Protein AF-A0A933Z9A2-F1 (afdb_monomer_lite)

Structure (mmCIF, N/CA/C/O backbone):
data_AF-A0A933Z9A2-F1
#
_entry.id   AF-A0A933Z9A2-F1
#
loop_
_atom_site.group_PDB
_atom_site.id
_atom_site.type_symbol
_atom_site.label_atom_id
_atom_site.label_alt_id
_atom_site.label_comp_id
_atom_site.label_asym_id
_atom_site.label_entity_id
_atom_site.label_seq_id
_atom_site.pdbx_PDB_ins_code
_atom_site.Cartn_x
_atom_site.Cartn_y
_atom_site.Cartn_z
_atom_site.occupancy
_atom_site.B_iso_or_equiv
_atom_site.auth_seq_id
_atom_site.auth_comp_id
_atom_site.auth_asym_id
_atom_site.auth_atom_id
_atom_site.pdbx_PDB_model_num
ATOM 1 N N . MET A 1 1 ? 21.914 2.875 -44.584 1.00 38.94 1 MET A N 1
ATOM 2 C CA . MET A 1 1 ? 21.590 3.751 -45.728 1.00 38.94 1 MET A CA 1
ATOM 3 C C . MET A 1 1 ? 20.076 3.929 -45.744 1.00 38.94 1 MET A C 1
ATOM 5 O O . MET A 1 1 ? 19.417 2.900 -45.718 1.00 38.94 1 MET A O 1
ATOM 9 N N . CYS A 1 2 ? 19.614 5.195 -45.739 1.00 46.00 2 CYS A N 1
ATOM 10 C CA . CYS A 1 2 ? 18.252 5.720 -46.020 1.00 46.00 2 CYS A CA 1
ATOM 11 C C . CYS A 1 2 ? 17.123 5.338 -45.032 1.00 46.00 2 CYS A C 1
ATOM 13 O O . CYS A 1 2 ? 16.958 4.162 -44.743 1.00 46.00 2 CYS A O 1
ATOM 15 N N . ASP A 1 3 ? 16.286 6.208 -44.446 1.00 43.69 3 ASP A N 1
ATOM 16 C CA . ASP A 1 3 ? 16.018 7.671 -44.445 1.00 43.69 3 ASP A CA 1
ATOM 17 C C . ASP A 1 3 ? 15.336 7.982 -43.077 1.00 43.69 3 ASP A C 1
ATOM 19 O O . ASP A 1 3 ? 14.706 7.093 -42.511 1.00 43.69 3 ASP A O 1
ATOM 23 N N . ALA A 1 4 ? 15.518 9.081 -42.330 1.00 46.25 4 ALA A N 1
ATOM 24 C CA . ALA A 1 4 ? 15.433 10.533 -42.555 1.00 46.25 4 ALA A CA 1
ATOM 25 C C . ALA A 1 4 ? 13.996 11.119 -42.646 1.00 46.25 4 ALA A C 1
ATOM 27 O O . ALA A 1 4 ? 13.245 10.806 -43.557 1.00 46.25 4 ALA A O 1
ATOM 28 N N . LEU A 1 5 ? 13.725 12.077 -41.735 1.00 52.19 5 LEU A N 1
ATOM 29 C CA . LEU A 1 5 ? 12.735 13.182 -41.778 1.00 52.19 5 LEU A CA 1
ATOM 30 C C . LEU A 1 5 ? 11.266 12.848 -41.422 1.00 52.19 5 LEU A C 1
ATOM 32 O O . LEU A 1 5 ? 10.569 12.131 -42.118 1.00 52.19 5 LEU A O 1
ATOM 36 N N . ALA A 1 6 ? 10.788 13.254 -40.238 1.00 47.91 6 ALA A N 1
ATOM 37 C CA . ALA A 1 6 ? 10.271 14.590 -39.885 1.00 47.91 6 ALA A CA 1
ATOM 38 C C . ALA A 1 6 ? 8.811 14.802 -40.308 1.00 47.91 6 ALA A C 1
ATOM 40 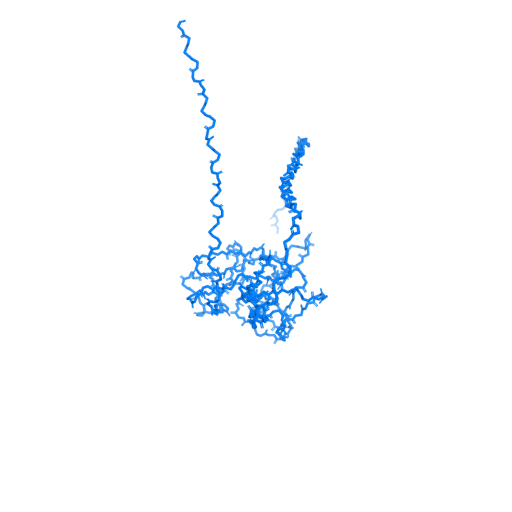O O . ALA A 1 6 ? 8.538 14.792 -41.491 1.00 47.91 6 ALA A O 1
ATOM 41 N N . VAL A 1 7 ? 7.917 15.112 -39.356 1.00 56.38 7 VAL A N 1
ATOM 42 C CA . VAL A 1 7 ? 6.996 16.266 -39.422 1.00 56.38 7 VAL A CA 1
ATOM 43 C C . VAL A 1 7 ? 6.464 16.560 -38.012 1.00 56.38 7 VAL A C 1
ATOM 45 O O . VAL A 1 7 ? 5.718 15.796 -37.407 1.00 56.38 7 VAL A O 1
ATOM 48 N N . ARG A 1 8 ? 6.865 17.733 -37.518 1.00 49.72 8 ARG A N 1
ATOM 49 C CA . ARG A 1 8 ? 6.233 18.510 -36.447 1.00 49.72 8 ARG A CA 1
ATOM 50 C C . ARG A 1 8 ? 4.786 18.838 -36.820 1.00 49.72 8 ARG A C 1
ATOM 52 O O . ARG A 1 8 ? 4.594 19.431 -37.877 1.00 49.72 8 ARG A O 1
ATOM 59 N N . LYS A 1 9 ? 3.824 18.670 -35.907 1.00 52.78 9 LYS A N 1
ATOM 60 C CA . LYS A 1 9 ? 2.709 19.627 -35.787 1.00 52.78 9 LYS A CA 1
ATOM 61 C C . LYS A 1 9 ? 2.341 19.874 -34.326 1.00 52.78 9 LYS A C 1
ATOM 63 O O . LYS A 1 9 ? 1.802 19.018 -33.637 1.00 52.78 9 LYS A O 1
ATOM 68 N N . LEU A 1 10 ? 2.677 21.091 -33.905 1.00 49.28 10 LEU A N 1
ATOM 69 C CA . LEU A 1 10 ? 2.085 21.829 -32.800 1.00 49.28 10 LEU A CA 1
ATOM 70 C C . LEU A 1 10 ? 0.566 21.894 -32.980 1.00 49.28 10 LEU A C 1
ATOM 72 O O . LEU A 1 10 ? 0.10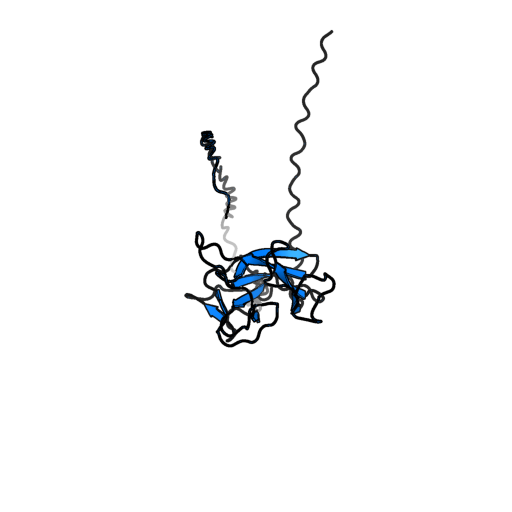5 22.326 -34.035 1.00 49.28 10 LEU A O 1
ATOM 76 N N . ILE A 1 11 ? -0.191 21.555 -31.940 1.00 59.50 11 ILE A N 1
ATOM 77 C CA . ILE A 1 11 ? -1.541 22.085 -31.749 1.00 59.50 11 ILE A CA 1
ATOM 78 C C . ILE A 1 11 ? -1.601 22.617 -30.320 1.00 59.50 11 ILE A C 1
ATOM 80 O O . ILE A 1 11 ? -1.662 21.866 -29.352 1.00 59.50 11 ILE A O 1
ATOM 84 N N . ALA A 1 12 ? -1.515 23.941 -30.222 1.00 51.50 12 ALA A N 1
ATOM 85 C CA . ALA A 1 12 ? -1.902 24.706 -29.054 1.00 51.50 12 ALA A CA 1
ATOM 86 C C . ALA A 1 12 ? -3.422 24.893 -29.101 1.00 51.50 12 ALA A C 1
ATOM 88 O O . ALA A 1 12 ? -3.932 25.418 -30.088 1.00 51.50 12 ALA A O 1
ATOM 89 N N . ILE A 1 13 ? -4.131 24.501 -28.043 1.00 57.34 13 ILE A N 1
ATOM 90 C CA . ILE A 1 13 ? -5.477 25.007 -27.762 1.00 57.34 13 ILE A CA 1
ATOM 91 C C . ILE A 1 13 ? -5.522 25.384 -26.286 1.00 57.34 13 ILE A C 1
ATOM 93 O O . ILE A 1 13 ? -5.451 24.540 -25.396 1.00 57.34 13 ILE A O 1
ATOM 97 N N . ALA A 1 14 ? -5.597 26.692 -26.069 1.00 52.69 14 ALA A N 1
ATOM 98 C CA . ALA A 1 14 ? -5.972 27.314 -24.818 1.00 52.69 14 ALA A CA 1
ATOM 99 C C . ALA A 1 14 ? -7.487 27.178 -24.620 1.00 52.69 14 ALA A C 1
ATOM 101 O O . ALA A 1 14 ? -8.252 27.437 -25.548 1.00 52.69 14 ALA A O 1
ATOM 102 N N . ALA A 1 15 ? -7.920 26.856 -23.404 1.00 54.44 15 ALA A N 1
ATOM 103 C CA . ALA A 1 15 ? -9.266 27.173 -22.949 1.00 54.44 15 ALA A CA 1
ATOM 104 C C . ALA A 1 15 ? -9.230 27.473 -21.448 1.00 54.44 15 ALA A C 1
ATOM 106 O O . ALA A 1 15 ? -9.023 26.590 -20.618 1.00 54.44 15 ALA A O 1
ATOM 107 N N . LEU A 1 16 ? -9.400 28.760 -21.138 1.00 52.25 16 LEU A N 1
ATOM 108 C CA . LEU A 1 16 ? -9.807 29.255 -19.832 1.00 52.25 16 LEU A CA 1
ATOM 109 C C . LEU A 1 16 ? -11.129 28.584 -19.432 1.00 52.25 16 LEU A C 1
ATOM 111 O O . LEU A 1 16 ? -12.088 28.625 -20.200 1.00 52.25 16 LEU A O 1
ATOM 115 N N . ALA A 1 17 ? -11.214 28.073 -18.206 1.00 56.41 17 ALA A N 1
ATOM 116 C CA . ALA A 1 17 ? -12.491 27.838 -17.544 1.00 56.41 17 ALA A CA 1
ATOM 117 C C . ALA A 1 17 ? -12.430 28.414 -16.129 1.00 56.41 17 ALA A C 1
ATOM 119 O O . ALA A 1 17 ? -11.491 28.176 -15.370 1.00 56.41 17 ALA A O 1
ATOM 120 N N . ALA A 1 18 ? -13.414 29.263 -15.863 1.00 54.75 18 ALA A N 1
ATOM 121 C CA . ALA A 1 18 ? -13.496 30.189 -14.757 1.00 54.75 18 ALA A CA 1
ATOM 122 C C . ALA A 1 18 ? -13.773 29.518 -13.404 1.00 54.75 18 ALA A C 1
ATOM 124 O O . ALA A 1 18 ? -14.387 28.458 -13.303 1.00 54.75 18 ALA A O 1
ATOM 125 N N . LEU A 1 19 ? -13.330 30.229 -12.369 1.00 51.78 19 LEU A N 1
ATOM 126 C CA . LEU A 1 19 ? -13.612 30.044 -10.952 1.00 51.78 19 LEU A CA 1
ATOM 127 C C . LEU A 1 19 ? -15.120 30.000 -10.661 1.00 51.78 19 LEU A C 1
ATOM 129 O O . LEU A 1 19 ? -15.824 30.970 -10.930 1.00 51.78 19 LEU A O 1
ATOM 133 N N . VAL A 1 20 ? -15.582 28.938 -9.997 1.00 64.44 20 VAL A N 1
ATOM 134 C CA . VAL A 1 20 ? -16.819 28.956 -9.202 1.00 64.44 20 VAL A CA 1
ATOM 135 C C . VAL A 1 20 ? -16.537 28.239 -7.882 1.00 64.44 20 VAL A C 1
ATOM 137 O O . VAL A 1 20 ? -16.405 27.019 -7.836 1.00 64.44 20 VAL A O 1
ATOM 140 N N . THR A 1 21 ? -16.392 29.006 -6.803 1.00 66.38 21 THR A N 1
ATOM 141 C CA . THR A 1 21 ? -16.267 28.493 -5.431 1.00 66.38 21 THR A CA 1
ATOM 142 C C . THR A 1 21 ? -17.654 28.342 -4.804 1.00 66.38 21 THR A C 1
ATOM 144 O O . THR A 1 21 ? -18.336 29.358 -4.641 1.00 66.38 21 THR A O 1
ATOM 147 N N . PRO A 1 22 ? -18.091 27.140 -4.390 1.00 60.94 22 PRO A N 1
ATOM 148 C CA . PRO A 1 22 ? -19.253 27.014 -3.523 1.00 60.94 22 PRO A CA 1
ATOM 149 C C . PRO A 1 22 ? -18.876 27.388 -2.081 1.00 60.94 22 PRO A C 1
ATOM 151 O O . PRO A 1 22 ? -17.980 26.805 -1.475 1.00 60.94 22 PRO A O 1
ATOM 154 N N . ALA A 1 23 ? -19.571 28.387 -1.538 1.00 59.62 23 ALA A N 1
ATOM 155 C CA . ALA A 1 23 ? -19.498 28.776 -0.137 1.00 59.62 23 ALA A CA 1
ATOM 156 C C . ALA A 1 23 ? -20.234 27.743 0.734 1.00 59.62 23 ALA A C 1
ATOM 158 O O . ALA A 1 23 ? -21.444 27.556 0.597 1.00 59.62 23 ALA A O 1
ATOM 159 N N . CYS A 1 24 ? -19.522 27.090 1.653 1.00 67.31 24 CYS A N 1
ATOM 160 C CA . CYS A 1 24 ? -20.140 26.231 2.659 1.00 67.31 24 CYS A CA 1
ATOM 161 C C . CYS A 1 24 ? -20.905 27.087 3.682 1.00 67.31 24 CYS A C 1
ATOM 163 O O . CYS A 1 24 ? -20.305 27.783 4.500 1.00 67.31 24 CYS A O 1
ATOM 165 N N . LYS A 1 25 ? -22.241 27.014 3.655 1.00 54.12 25 LYS A N 1
ATOM 166 C CA . LYS A 1 25 ? -23.106 27.438 4.764 1.00 54.12 25 LYS A CA 1
ATOM 167 C C . LYS A 1 25 ? -22.978 26.413 5.895 1.00 54.12 25 LYS A C 1
ATOM 169 O O . LYS A 1 25 ? -23.499 25.310 5.779 1.00 54.12 25 LYS A O 1
ATOM 174 N N . ALA A 1 26 ? -22.308 26.774 6.986 1.00 55.31 26 ALA A N 1
ATOM 175 C CA . ALA A 1 26 ? -22.351 26.016 8.233 1.00 55.31 26 ALA A CA 1
ATOM 176 C C . ALA A 1 26 ? -23.529 26.521 9.083 1.00 55.31 26 ALA A C 1
ATOM 178 O O . ALA A 1 26 ? -23.475 27.613 9.643 1.00 55.31 26 ALA A O 1
ATOM 179 N N . SER A 1 27 ? -24.616 25.750 9.155 1.00 62.31 27 SER A N 1
ATOM 180 C CA . SER A 1 27 ? -25.710 25.983 10.102 1.00 62.31 27 SER A CA 1
ATOM 181 C C . SER A 1 27 ? -25.433 25.202 11.386 1.00 62.31 27 SER A C 1
ATOM 183 O O . SER A 1 27 ? -25.538 23.977 11.408 1.00 62.31 27 SER A O 1
ATOM 185 N N . VAL A 1 28 ? -25.072 25.906 12.454 1.00 55.97 28 VAL A N 1
ATOM 186 C CA . VAL A 1 28 ? -24.960 25.350 13.807 1.00 55.97 28 VAL A CA 1
ATOM 187 C C . VAL A 1 28 ? -26.346 25.295 14.443 1.00 55.97 28 VAL A C 1
ATOM 189 O O . VAL A 1 28 ? -26.963 26.325 14.698 1.00 55.97 28 VAL A O 1
ATOM 192 N N . ASN A 1 29 ? -26.837 24.083 14.697 1.00 48.78 29 ASN A N 1
ATOM 193 C CA . ASN A 1 29 ? -28.034 23.851 15.496 1.00 48.78 29 ASN A CA 1
ATOM 194 C C . ASN A 1 29 ? -27.599 23.674 16.959 1.00 48.78 29 ASN A C 1
ATOM 196 O O . ASN A 1 29 ? -27.261 22.574 17.393 1.00 48.78 29 ASN A O 1
ATOM 200 N N . VAL A 1 30 ? -27.510 24.785 17.694 1.00 46.41 30 VAL A N 1
ATOM 201 C CA . VAL A 1 30 ? -27.210 24.789 19.132 1.00 46.41 30 VAL A CA 1
ATOM 202 C C . VAL A 1 30 ? -28.524 24.606 19.880 1.00 46.41 30 VAL A C 1
ATOM 204 O O . VAL A 1 30 ? -29.270 25.559 20.086 1.00 46.41 30 VAL A O 1
ATOM 207 N N . ASN A 1 31 ? -28.820 23.375 20.290 1.00 51.75 31 ASN A N 1
ATOM 208 C CA . ASN A 1 31 ? -29.928 23.107 21.199 1.00 51.75 31 ASN A CA 1
ATOM 209 C C . ASN A 1 31 ? -29.416 23.191 22.643 1.00 51.75 31 ASN A C 1
ATOM 211 O O . ASN A 1 31 ? -29.040 22.190 23.252 1.00 51.75 31 ASN A O 1
ATOM 215 N N . ALA A 1 32 ? -29.345 24.413 23.170 1.00 51.59 32 ALA A N 1
ATOM 216 C CA . ALA A 1 32 ? -29.085 24.662 24.580 1.00 51.59 32 ALA A CA 1
ATOM 217 C C . ALA A 1 32 ? -30.376 24.421 25.374 1.00 51.59 32 ALA A C 1
ATOM 219 O O . ALA A 1 32 ? -31.212 25.312 25.514 1.00 51.59 32 ALA A O 1
ATOM 220 N N . LYS A 1 33 ? -30.543 23.213 25.919 1.00 56.75 33 LYS A N 1
ATOM 221 C CA . LYS A 1 33 ? -31.469 23.008 27.036 1.00 56.75 33 LYS A CA 1
ATOM 222 C C . LYS A 1 33 ? -30.758 23.385 28.331 1.00 56.75 33 LYS A C 1
ATOM 224 O O . LYS A 1 33 ? -30.143 22.546 28.977 1.00 56.75 33 LYS A O 1
ATOM 229 N N . ALA A 1 34 ? -30.864 24.661 28.694 1.00 57.94 34 ALA A N 1
ATOM 230 C CA . ALA A 1 34 ? -30.726 25.088 30.077 1.00 57.94 34 ALA A CA 1
ATOM 231 C C . ALA A 1 34 ? -31.894 24.476 30.859 1.00 57.94 34 ALA A C 1
ATOM 233 O O . ALA A 1 34 ? -33.057 24.777 30.575 1.00 57.94 34 ALA A O 1
ATOM 234 N N . LYS A 1 35 ? -31.593 23.576 31.797 1.00 48.75 35 LYS A N 1
ATOM 235 C CA . LYS A 1 35 ? -32.567 23.142 32.792 1.00 48.75 35 LYS A CA 1
ATOM 236 C C . LYS A 1 35 ? -32.220 23.821 34.108 1.00 48.75 35 LYS A C 1
ATOM 238 O O . LYS A 1 35 ? -31.083 23.781 34.559 1.00 48.75 35 LYS A O 1
ATOM 243 N N . VAL A 1 36 ? -33.238 24.510 34.595 1.00 61.59 36 VAL A N 1
ATOM 244 C CA . VAL A 1 36 ? -33.331 25.321 35.799 1.00 61.59 36 VAL A CA 1
ATOM 245 C C . VAL A 1 36 ? -33.123 24.446 37.034 1.00 61.59 36 VAL A C 1
ATOM 247 O O . VAL A 1 36 ? -33.698 23.361 37.117 1.00 61.59 36 VAL A O 1
ATOM 250 N N . ASP A 1 37 ? -32.295 24.943 37.952 1.00 51.78 37 ASP A N 1
ATOM 251 C CA . ASP A 1 37 ? -32.172 24.485 39.335 1.00 51.78 37 ASP A CA 1
ATOM 252 C C . ASP A 1 37 ? -33.473 24.776 40.097 1.00 51.78 37 ASP A C 1
ATOM 254 O O . ASP A 1 37 ? -33.907 25.928 40.168 1.00 51.78 37 ASP A O 1
ATOM 258 N N . GLU A 1 38 ? -34.060 23.747 40.706 1.00 58.56 38 GLU A N 1
ATOM 259 C CA . GLU A 1 38 ? -34.958 23.894 41.853 1.00 58.56 38 GLU A CA 1
ATOM 260 C C . GLU A 1 38 ? -34.325 23.172 43.055 1.00 58.56 38 GLU A C 1
ATOM 262 O O . GLU A 1 38 ? -33.883 22.029 42.907 1.00 58.56 38 GLU A O 1
ATOM 267 N N . PRO A 1 39 ? -34.265 23.801 44.245 1.00 55.84 39 PRO A N 1
ATOM 268 C CA . PRO A 1 39 ? -33.704 23.183 45.437 1.00 55.84 39 PRO A CA 1
ATOM 269 C C . PRO A 1 39 ? -34.737 22.254 46.081 1.00 55.84 39 PRO A C 1
ATOM 271 O O . PRO A 1 39 ? -35.791 22.712 46.522 1.00 55.84 39 PRO A O 1
ATOM 274 N N . GLN A 1 40 ? -34.420 20.961 46.183 1.00 51.25 40 GLN A N 1
ATOM 275 C CA . GLN A 1 40 ? -35.177 20.015 47.004 1.00 51.25 40 GLN A CA 1
ATOM 276 C C . GLN A 1 40 ? -34.310 19.412 48.112 1.00 51.25 40 GLN A C 1
ATOM 278 O O . GLN A 1 40 ? -33.252 18.842 47.867 1.00 51.25 40 GLN A O 1
ATOM 283 N N . GLU A 1 41 ? -34.835 19.611 49.321 1.00 58.06 41 GLU A N 1
ATOM 284 C CA . GLU A 1 41 ? -34.618 18.959 50.612 1.00 58.06 41 GLU A CA 1
ATOM 285 C C . GLU A 1 41 ? -33.613 17.801 50.712 1.00 58.06 41 GLU A C 1
ATOM 287 O O . GLU A 1 41 ? -33.729 16.741 50.097 1.00 58.06 41 GLU A O 1
ATOM 292 N N . GLU A 1 42 ? -32.692 18.005 51.652 1.00 57.41 42 GLU A N 1
ATOM 293 C CA . GLU A 1 42 ? -31.794 17.032 52.257 1.00 57.41 42 GLU A CA 1
ATOM 294 C C . GLU A 1 42 ? -32.591 15.953 53.011 1.00 57.41 42 GLU A C 1
ATOM 296 O O . GLU A 1 42 ? -32.969 16.111 54.171 1.00 57.41 42 GLU A O 1
ATOM 301 N N . VAL A 1 43 ? -32.832 14.822 52.347 1.00 54.34 43 VAL A N 1
ATOM 302 C CA . VAL A 1 43 ? -33.185 13.566 53.014 1.00 54.34 43 VAL A CA 1
ATOM 303 C C . VAL A 1 43 ? -31.941 12.688 53.015 1.00 54.34 43 VAL A C 1
ATOM 305 O O . VAL A 1 43 ? -31.503 12.205 51.972 1.00 54.34 43 VAL A O 1
ATOM 308 N N . ALA A 1 44 ? -31.369 12.500 54.205 1.00 58.28 44 ALA A N 1
ATOM 309 C CA . ALA A 1 44 ? -30.233 11.627 54.462 1.00 58.28 44 ALA A CA 1
ATOM 310 C C . ALA A 1 44 ? -30.565 10.174 54.082 1.00 58.28 44 ALA A C 1
ATOM 312 O O . ALA A 1 44 ? -31.084 9.400 54.885 1.00 58.28 44 ALA A O 1
ATOM 313 N N . ASN A 1 45 ? -30.253 9.810 52.841 1.00 55.78 45 ASN A N 1
ATOM 314 C CA . ASN A 1 45 ? -30.210 8.437 52.368 1.00 55.78 45 ASN A CA 1
ATOM 315 C C . ASN A 1 45 ? -28.744 8.055 52.183 1.00 55.78 45 ASN A C 1
ATOM 317 O O . ASN A 1 45 ? -28.005 8.712 51.450 1.00 55.78 45 ASN A O 1
ATOM 321 N N . ALA A 1 46 ? -28.321 7.007 52.885 1.00 63.22 46 ALA A N 1
ATOM 322 C CA . ALA A 1 46 ? -26.985 6.446 52.763 1.00 63.22 46 ALA A CA 1
ATOM 323 C C . ALA A 1 46 ? -26.671 6.153 51.281 1.00 63.22 46 ALA A C 1
ATOM 325 O O . ALA A 1 46 ? -27.503 5.540 50.604 1.00 63.22 46 ALA A O 1
ATOM 326 N N . PRO A 1 47 ? -25.506 6.574 50.756 1.00 56.34 47 PRO A N 1
ATOM 327 C 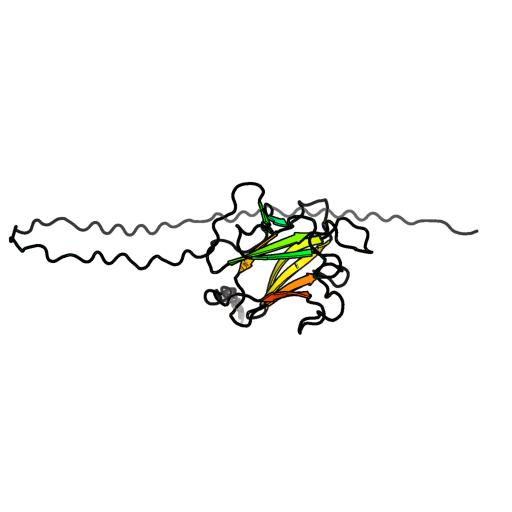CA . PRO A 1 47 ? -25.173 6.341 49.363 1.00 56.34 47 PRO A CA 1
ATOM 328 C C . PRO A 1 47 ? -24.952 4.843 49.154 1.00 56.34 47 PRO A C 1
ATOM 330 O O . PRO A 1 47 ? -23.965 4.267 49.613 1.00 56.34 47 PRO A O 1
ATOM 333 N N . ALA A 1 48 ? -25.890 4.201 48.458 1.00 66.25 48 ALA A N 1
ATOM 334 C CA . ALA A 1 48 ? -25.598 2.955 47.771 1.00 66.25 48 ALA A CA 1
ATOM 335 C C . ALA A 1 48 ? -24.412 3.211 46.821 1.00 66.25 48 ALA A C 1
ATOM 337 O O . ALA A 1 48 ? -24.358 4.298 46.234 1.00 66.25 48 ALA A O 1
ATOM 338 N N . PRO A 1 49 ? -23.466 2.266 46.660 1.00 63.16 49 PRO A N 1
ATOM 339 C CA . PRO A 1 49 ? -22.387 2.410 45.696 1.00 63.16 49 PRO A CA 1
ATOM 340 C C . PRO A 1 49 ? -23.008 2.657 44.324 1.00 63.16 49 PRO A C 1
ATOM 342 O O . PRO A 1 49 ? -23.631 1.769 43.743 1.00 63.16 49 PRO A O 1
ATOM 345 N N . GLN A 1 50 ? -22.899 3.889 43.834 1.00 61.34 50 GLN A N 1
ATOM 346 C CA . GLN A 1 50 ? -23.146 4.174 42.437 1.00 61.34 50 GLN A CA 1
ATOM 347 C C . GLN A 1 50 ? -22.011 3.469 41.706 1.00 61.34 50 GLN A C 1
ATOM 349 O O . GLN A 1 50 ? -20.888 3.966 41.672 1.00 61.34 50 GLN A O 1
ATOM 354 N N . GLU A 1 51 ? -22.275 2.259 41.207 1.00 63.41 51 GLU A N 1
ATOM 355 C CA . GLU A 1 51 ? -21.496 1.708 40.108 1.00 63.41 51 GLU A CA 1
ATOM 356 C C . GLU A 1 51 ? -21.599 2.738 38.989 1.00 63.41 51 GLU A C 1
ATOM 358 O O . GLU A 1 51 ? -22.598 2.826 38.272 1.00 63.41 51 GLU A O 1
ATOM 363 N N . GLU A 1 52 ? -20.590 3.601 38.928 1.00 63.50 52 GLU A N 1
ATOM 364 C CA . GLU A 1 52 ? -20.338 4.495 37.821 1.00 63.50 52 GLU A CA 1
ATOM 365 C C . GLU A 1 52 ? -20.213 3.584 36.602 1.00 63.50 52 GLU A C 1
ATOM 367 O O . GLU A 1 52 ? -19.190 2.931 36.386 1.00 63.50 52 GLU A O 1
ATOM 372 N N . LEU A 1 53 ? -21.331 3.447 35.880 1.00 63.53 53 LEU A N 1
ATOM 373 C CA . LEU A 1 53 ? -21.443 2.802 34.582 1.00 63.53 53 LEU A CA 1
ATOM 374 C C . LEU A 1 53 ? -20.526 3.576 33.643 1.00 63.53 53 LEU A C 1
ATOM 376 O O . LEU A 1 53 ? -20.970 4.435 32.884 1.00 63.53 53 LEU A O 1
ATOM 380 N N . ASN A 1 54 ? -19.228 3.296 33.734 1.00 70.88 54 ASN A N 1
ATOM 381 C CA . ASN A 1 54 ? -18.263 3.721 32.751 1.00 70.88 54 ASN A CA 1
ATOM 382 C C . ASN A 1 54 ? -18.803 3.192 31.425 1.00 70.88 54 ASN A C 1
ATOM 384 O O . ASN A 1 54 ? -18.931 1.968 31.281 1.00 70.88 54 ASN A O 1
ATOM 388 N N . PRO A 1 55 ? -19.197 4.073 30.487 1.00 65.25 55 PRO A N 1
ATOM 389 C CA . PRO A 1 55 ? -19.642 3.610 29.191 1.00 65.25 55 PRO A CA 1
ATOM 390 C C . PRO A 1 55 ? -18.532 2.709 28.644 1.00 65.25 55 PRO A C 1
ATOM 392 O O . PRO A 1 55 ? -17.353 3.060 28.789 1.00 65.25 55 PRO A O 1
ATOM 395 N N . PRO A 1 56 ? -18.876 1.530 28.090 1.00 62.94 56 PRO A N 1
ATOM 396 C CA . PRO A 1 56 ? -17.873 0.622 27.565 1.00 62.94 56 PRO A CA 1
ATOM 397 C C . PRO A 1 56 ? -16.957 1.431 26.646 1.00 62.94 56 PRO A C 1
ATOM 399 O O . PRO A 1 56 ? -17.480 2.242 25.870 1.00 62.94 56 PRO A O 1
ATOM 402 N N . PRO A 1 57 ? -15.623 1.289 26.773 1.00 61.84 57 PRO A N 1
ATOM 403 C CA . PRO A 1 57 ? -14.679 2.093 26.016 1.00 61.84 57 PRO A CA 1
ATOM 404 C C . PRO A 1 57 ? -15.088 2.024 24.553 1.00 61.84 57 PRO A C 1
ATOM 406 O O . PRO A 1 57 ? -15.106 0.943 23.960 1.00 61.84 57 PRO A O 1
ATOM 409 N N . GLN A 1 58 ? -15.521 3.164 24.008 1.00 59.50 58 GLN A N 1
ATOM 410 C CA . GLN A 1 58 ? -15.945 3.221 22.621 1.00 59.50 58 GLN A CA 1
ATOM 411 C C . GLN A 1 58 ? -14.765 2.727 21.800 1.00 59.50 58 GLN A C 1
ATOM 413 O O . GLN A 1 58 ? -13.654 3.241 21.950 1.00 59.50 58 GLN A O 1
ATOM 418 N N . ALA A 1 59 ? -14.992 1.687 20.995 1.00 60.16 59 ALA A N 1
ATOM 419 C CA . ALA A 1 59 ? -13.986 1.212 20.069 1.00 60.16 59 ALA A CA 1
ATOM 420 C C . ALA A 1 59 ? -13.612 2.405 19.190 1.00 60.16 59 ALA A C 1
ATOM 422 O O . ALA A 1 59 ? -14.409 2.847 18.363 1.00 60.16 59 ALA A O 1
ATOM 423 N N . THR A 1 60 ? -12.435 2.977 19.443 1.00 74.06 60 THR A N 1
ATOM 424 C CA . THR A 1 60 ? -11.870 4.037 18.617 1.00 74.06 60 THR A CA 1
ATOM 425 C C . THR A 1 60 ? -11.862 3.490 17.201 1.00 74.06 60 THR A C 1
ATOM 427 O O . THR A 1 60 ? -11.273 2.439 16.986 1.00 74.06 60 THR A O 1
ATOM 430 N N . GLN A 1 61 ? -12.586 4.108 16.276 1.00 82.06 61 GLN A N 1
ATOM 431 C CA . GLN A 1 61 ? -12.516 3.739 14.866 1.00 82.06 61 GLN A CA 1
ATOM 432 C C . GLN A 1 61 ? -11.318 4.442 14.244 1.00 82.06 61 GLN A C 1
ATOM 434 O O . GLN A 1 61 ? -10.898 5.502 14.712 1.00 82.06 61 GLN A O 1
ATOM 439 N N . THR A 1 62 ? -10.740 3.846 13.208 1.00 87.00 62 THR A N 1
ATOM 440 C CA . THR A 1 62 ? -9.679 4.524 12.465 1.00 87.00 62 THR A CA 1
ATOM 441 C C . THR A 1 62 ? -10.282 5.638 11.612 1.00 87.00 62 THR A C 1
ATOM 443 O O . THR A 1 62 ? -11.088 5.384 10.721 1.00 87.00 62 THR A O 1
ATOM 446 N N . ASP A 1 63 ? -9.849 6.877 11.851 1.00 87.62 63 ASP A N 1
ATOM 447 C CA . ASP A 1 63 ? -10.397 8.069 11.184 1.00 87.62 63 ASP A CA 1
ATOM 448 C C . ASP A 1 63 ? -10.075 8.145 9.680 1.00 87.62 63 ASP A C 1
ATOM 450 O O . ASP A 1 63 ? -10.704 8.899 8.936 1.00 87.62 63 ASP A O 1
ATOM 454 N N . TYR A 1 64 ? -9.057 7.410 9.218 1.00 90.81 64 TYR A N 1
ATOM 455 C CA . TYR A 1 64 ? -8.546 7.521 7.855 1.00 90.81 64 TYR A CA 1
ATOM 456 C C . TYR A 1 64 ? -8.027 6.198 7.288 1.00 90.81 64 TYR A C 1
ATOM 458 O O . TYR A 1 64 ? -7.136 5.564 7.852 1.00 90.81 64 TYR A O 1
ATOM 466 N N . PHE A 1 65 ? -8.498 5.870 6.083 1.00 94.88 65 PHE A N 1
ATOM 467 C CA . PHE A 1 65 ? -7.942 4.824 5.230 1.00 94.88 65 PHE A CA 1
ATOM 468 C C . PHE A 1 65 ? -7.428 5.443 3.929 1.00 94.88 65 PHE A C 1
ATOM 470 O O . PHE A 1 65 ? -8.102 6.268 3.310 1.00 94.88 65 PHE A O 1
ATOM 477 N N . GLY A 1 66 ? -6.237 5.040 3.495 1.00 96.19 66 GLY A N 1
ATOM 478 C CA . GLY A 1 66 ? -5.625 5.532 2.269 1.00 96.19 66 GLY A CA 1
ATOM 479 C C . GLY A 1 66 ? -4.104 5.587 2.327 1.00 96.19 66 GLY A C 1
ATOM 480 O O . GLY A 1 66 ? -3.448 4.933 3.136 1.00 96.19 66 GLY A O 1
ATOM 481 N N . VAL A 1 67 ? -3.521 6.372 1.425 1.00 97.31 67 VAL A N 1
ATOM 482 C CA . VAL A 1 67 ? -2.068 6.475 1.260 1.00 97.31 67 VAL A CA 1
ATOM 483 C C . VAL A 1 67 ? -1.421 7.179 2.457 1.00 97.31 67 VAL A C 1
ATOM 485 O O . VAL A 1 67 ? -1.706 8.338 2.752 1.00 97.31 67 VAL A O 1
ATOM 488 N N . ALA A 1 68 ? -0.450 6.515 3.080 1.00 96.88 68 ALA A N 1
ATOM 489 C CA . ALA A 1 68 ? 0.323 7.015 4.209 1.00 96.88 68 ALA A CA 1
ATOM 490 C C . ALA A 1 68 ? 1.751 7.362 3.757 1.00 96.88 68 ALA A C 1
ATOM 492 O O . ALA A 1 68 ? 2.670 6.553 3.828 1.00 96.88 68 ALA A O 1
ATOM 493 N N . ARG A 1 69 ? 1.967 8.600 3.292 1.00 94.50 69 ARG A N 1
ATOM 494 C CA . ARG A 1 69 ? 3.246 9.044 2.682 1.00 94.50 69 ARG A CA 1
ATOM 495 C C . ARG A 1 69 ? 4.459 9.041 3.627 1.00 94.50 69 ARG A C 1
ATOM 497 O O . ARG A 1 69 ? 5.591 9.177 3.165 1.00 94.50 69 ARG A O 1
ATOM 504 N N . GLY A 1 70 ? 4.228 8.949 4.935 1.00 96.38 70 GLY A N 1
ATOM 505 C CA . GLY A 1 70 ? 5.279 8.804 5.940 1.00 96.38 70 GLY A CA 1
ATOM 506 C C . GLY A 1 70 ? 5.697 7.354 6.183 1.00 96.38 70 GLY A C 1
ATOM 507 O O . GLY A 1 70 ? 6.734 7.143 6.800 1.00 96.38 70 GLY A O 1
ATOM 508 N N . LEU A 1 71 ? 4.926 6.375 5.711 1.00 98.31 71 LEU A N 1
ATOM 509 C CA . LEU A 1 71 ? 5.174 4.956 5.930 1.00 98.31 71 LEU A CA 1
ATOM 510 C C . LEU A 1 71 ? 6.064 4.379 4.823 1.00 98.31 71 LEU A C 1
ATOM 512 O O . LEU A 1 71 ? 5.859 4.625 3.633 1.00 98.31 71 LEU A O 1
ATOM 516 N N . SER A 1 72 ? 7.046 3.584 5.230 1.00 98.25 72 SER A N 1
ATOM 517 C CA . SER A 1 72 ? 7.957 2.857 4.349 1.00 98.25 72 SER A CA 1
ATOM 518 C C . SER A 1 72 ? 8.284 1.480 4.918 1.00 98.25 72 SER A C 1
ATOM 520 O O . SER A 1 72 ? 8.174 1.254 6.124 1.00 98.25 72 SER A O 1
ATOM 522 N N . LEU A 1 73 ? 8.687 0.564 4.039 1.00 98.38 73 LEU A N 1
ATOM 523 C CA . LEU A 1 73 ? 9.127 -0.776 4.406 1.00 98.38 73 LEU A CA 1
ATOM 524 C C . LEU A 1 73 ? 10.609 -0.757 4.807 1.00 98.38 73 LEU A C 1
ATOM 526 O O . LEU A 1 73 ? 11.432 -0.152 4.113 1.00 98.38 73 LEU A O 1
ATOM 530 N N . VAL A 1 74 ? 10.963 -1.449 5.889 1.00 97.75 74 VAL A N 1
ATOM 531 C CA . VAL A 1 74 ? 12.369 -1.699 6.242 1.00 97.75 74 VAL A CA 1
ATOM 532 C C . VAL A 1 74 ? 13.037 -2.536 5.128 1.00 97.75 74 VAL A C 1
ATOM 534 O O . VAL A 1 74 ? 12.434 -3.498 4.644 1.00 97.75 74 VAL A O 1
ATOM 537 N N . PRO A 1 75 ? 14.246 -2.165 4.654 1.00 96.50 75 PRO A N 1
ATOM 538 C CA . PRO A 1 75 ? 14.898 -2.822 3.516 1.00 96.50 75 PRO A CA 1
ATOM 539 C C . PRO A 1 75 ? 15.345 -4.262 3.818 1.00 96.50 75 PRO A C 1
ATOM 541 O O . PRO A 1 75 ? 15.438 -4.665 4.972 1.00 96.50 75 PRO A O 1
ATOM 544 N N . GLY A 1 76 ? 15.675 -5.023 2.764 1.00 94.00 76 GLY A N 1
ATOM 545 C CA . GLY A 1 76 ? 16.240 -6.377 2.883 1.00 94.00 76 GLY A CA 1
ATOM 546 C C . GLY A 1 76 ? 15.209 -7.506 2.920 1.00 94.00 76 GLY A C 1
ATOM 547 O O . GLY A 1 76 ? 15.564 -8.656 3.163 1.00 94.00 76 GLY A O 1
ATOM 548 N N . ARG A 1 77 ? 13.932 -7.200 2.672 1.00 94.00 77 ARG A N 1
ATOM 549 C CA . ARG A 1 77 ? 12.864 -8.204 2.619 1.00 94.00 77 ARG A CA 1
ATOM 550 C C . ARG A 1 77 ? 12.797 -8.849 1.227 1.00 94.00 77 ARG A C 1
ATOM 552 O O . ARG A 1 77 ? 12.990 -8.147 0.232 1.00 94.00 77 ARG A O 1
ATOM 559 N N . PRO A 1 78 ? 12.504 -10.159 1.138 1.00 93.44 78 PRO A N 1
ATOM 560 C CA . PRO A 1 78 ? 12.378 -10.841 -0.142 1.00 93.44 78 PRO A CA 1
ATOM 561 C C . PRO A 1 78 ? 11.156 -10.346 -0.923 1.00 93.44 78 PRO A C 1
ATOM 563 O O . PRO A 1 78 ? 10.195 -9.812 -0.360 1.00 93.44 78 PRO A O 1
ATOM 566 N N . ALA A 1 79 ? 11.190 -10.558 -2.236 1.00 93.62 79 ALA A N 1
ATOM 567 C CA . ALA A 1 79 ? 10.051 -10.298 -3.102 1.00 93.62 79 ALA A CA 1
ATOM 568 C C . ALA A 1 79 ? 8.880 -11.218 -2.732 1.00 93.62 79 ALA A C 1
ATOM 570 O O . ALA A 1 79 ? 9.056 -12.430 -2.620 1.00 93.62 79 ALA A O 1
ATOM 571 N N . VAL A 1 80 ? 7.688 -10.643 -2.586 1.00 94.38 80 VAL A N 1
ATOM 572 C CA . VAL A 1 80 ? 6.430 -11.397 -2.414 1.00 94.38 80 VAL A CA 1
ATOM 573 C C . VAL A 1 80 ? 5.565 -11.328 -3.669 1.00 94.38 80 VAL A C 1
ATOM 575 O O . VAL A 1 80 ? 4.797 -12.239 -3.954 1.00 94.38 80 VAL A O 1
ATOM 578 N N . CYS A 1 81 ? 5.742 -10.269 -4.455 1.00 94.94 81 CYS A N 1
ATOM 579 C CA . CYS A 1 81 ? 5.122 -10.076 -5.754 1.00 94.94 81 CYS A CA 1
ATOM 580 C C . CYS A 1 81 ? 6.201 -9.726 -6.775 1.00 94.94 81 CYS A C 1
ATOM 582 O O . CYS A 1 81 ? 7.325 -9.368 -6.414 1.00 94.94 81 CYS A O 1
ATOM 584 N N . SER A 1 82 ? 5.853 -9.787 -8.058 1.00 94.19 82 SER A N 1
ATOM 585 C CA . SER A 1 82 ? 6.741 -9.384 -9.146 1.00 94.19 82 SER A CA 1
ATOM 586 C C . SER A 1 82 ? 7.350 -8.007 -8.862 1.00 94.19 82 SER A C 1
ATOM 588 O O . SER A 1 82 ? 6.631 -7.008 -8.752 1.00 94.19 82 SER A O 1
ATOM 590 N N . CYS A 1 83 ? 8.679 -7.980 -8.719 1.00 95.06 83 CYS A N 1
ATOM 591 C CA . CYS A 1 83 ? 9.483 -6.794 -8.430 1.00 95.06 83 CYS A CA 1
ATOM 592 C C . CYS A 1 83 ? 9.147 -6.035 -7.133 1.00 95.06 83 CYS A C 1
ATOM 594 O O . CYS A 1 83 ? 9.536 -4.875 -7.005 1.00 95.06 83 CYS A O 1
ATOM 596 N N . VAL A 1 84 ? 8.417 -6.627 -6.182 1.00 96.31 84 VAL A N 1
ATOM 597 C CA . VAL A 1 84 ? 7.972 -5.927 -4.966 1.00 96.31 84 VAL A CA 1
ATOM 598 C C . VAL A 1 84 ? 8.108 -6.818 -3.733 1.00 96.31 84 VAL A C 1
ATOM 600 O O . VAL A 1 84 ? 7.558 -7.919 -3.671 1.00 96.31 84 VAL A O 1
ATOM 603 N N . ALA A 1 85 ? 8.789 -6.302 -2.714 1.00 97.06 85 ALA A N 1
ATOM 604 C CA . ALA A 1 85 ? 8.656 -6.755 -1.337 1.00 97.06 85 ALA A CA 1
ATOM 605 C C . ALA A 1 85 ? 7.508 -5.988 -0.679 1.00 97.06 85 ALA A C 1
ATOM 607 O O . ALA A 1 85 ? 7.347 -4.787 -0.910 1.00 97.06 85 ALA A O 1
ATOM 608 N N . ALA A 1 86 ? 6.723 -6.661 0.156 1.00 97.44 86 ALA A N 1
ATOM 609 C CA . ALA A 1 86 ? 5.645 -6.024 0.896 1.00 97.44 86 ALA A CA 1
ATOM 610 C C . ALA A 1 86 ? 5.480 -6.637 2.285 1.00 97.44 86 ALA A C 1
ATOM 612 O O . ALA A 1 86 ? 5.749 -7.823 2.493 1.00 97.44 86 ALA A O 1
ATOM 613 N N . ALA A 1 87 ? 5.047 -5.817 3.235 1.00 97.56 87 ALA A N 1
ATOM 614 C CA . ALA A 1 87 ? 4.578 -6.240 4.549 1.00 97.56 87 ALA A CA 1
ATOM 615 C C . ALA A 1 87 ? 3.200 -5.648 4.808 1.00 97.56 87 ALA A C 1
ATOM 617 O O . ALA A 1 87 ? 2.873 -4.579 4.287 1.00 97.56 87 ALA A O 1
ATOM 618 N N . TYR A 1 88 ? 2.450 -6.319 5.669 1.00 97.50 88 TYR A N 1
ATOM 619 C CA . TYR A 1 88 ? 1.244 -5.792 6.278 1.00 97.50 88 TYR A CA 1
ATOM 620 C C . TYR A 1 88 ? 1.251 -6.122 7.776 1.00 97.50 88 TYR A C 1
ATOM 622 O O . TYR A 1 88 ? 1.907 -7.084 8.176 1.00 97.50 88 TYR A O 1
ATOM 630 N N . GLY A 1 89 ? 0.576 -5.313 8.588 1.00 96.06 89 GLY A N 1
ATOM 631 C CA . GLY A 1 89 ? 0.569 -5.475 10.043 1.00 96.06 89 GLY A CA 1
ATOM 632 C C . GLY A 1 89 ? 0.060 -4.234 10.769 1.00 96.06 89 GLY A C 1
ATOM 633 O O . GLY A 1 89 ? -0.701 -3.450 10.196 1.00 96.06 89 GLY A O 1
ATOM 634 N N . TYR A 1 90 ? 0.483 -4.041 12.012 1.00 95.31 90 TYR A N 1
ATOM 635 C CA . TYR A 1 90 ? 0.159 -2.864 12.816 1.00 95.31 90 TYR A CA 1
ATOM 636 C C . TYR A 1 90 ? 1.207 -1.754 12.636 1.00 95.31 90 TYR A C 1
ATOM 638 O O . TYR A 1 90 ? 2.359 -2.033 12.301 1.00 95.31 90 TYR A O 1
ATOM 646 N N . PRO A 1 91 ? 0.865 -0.472 12.885 1.00 95.00 91 PRO A N 1
ATOM 647 C CA . PRO A 1 91 ? 1.792 0.644 12.669 1.00 95.00 91 PRO A CA 1
ATOM 648 C C . PRO A 1 91 ? 3.124 0.546 13.422 1.00 95.00 91 PRO A C 1
ATOM 650 O O . PRO A 1 91 ? 4.096 1.159 12.984 1.00 95.00 91 PRO A O 1
ATOM 653 N N . GLY A 1 92 ? 3.152 -0.166 14.553 1.00 94.75 92 GLY A N 1
ATOM 654 C CA . GLY A 1 92 ? 4.328 -0.328 15.408 1.00 94.75 92 GLY A CA 1
ATOM 655 C C . GLY A 1 92 ? 5.217 -1.523 15.061 1.00 94.75 92 GLY A C 1
ATOM 656 O O . GLY A 1 92 ? 6.238 -1.700 15.723 1.00 94.75 92 GLY A O 1
ATOM 657 N N . ASP A 1 93 ? 4.854 -2.335 14.066 1.00 96.38 93 ASP A N 1
ATOM 658 C CA . ASP A 1 93 ? 5.625 -3.535 13.744 1.00 96.38 93 ASP A CA 1
ATOM 659 C C . ASP A 1 93 ? 7.002 -3.172 13.170 1.00 96.38 93 ASP A C 1
ATOM 661 O O . ASP A 1 93 ? 7.153 -2.227 12.390 1.00 96.38 93 ASP A O 1
ATOM 665 N N . GLU A 1 94 ? 8.012 -3.982 13.494 1.00 97.19 94 GLU A N 1
ATOM 666 C CA . GLU A 1 94 ? 9.415 -3.770 13.103 1.00 97.19 94 GLU A CA 1
ATOM 667 C C . GLU A 1 94 ? 9.653 -3.750 11.584 1.00 97.19 94 GLU A C 1
ATOM 669 O O . GLU A 1 94 ? 10.675 -3.255 11.111 1.00 97.19 94 GLU A O 1
ATOM 674 N N . ALA A 1 95 ? 8.703 -4.266 10.800 1.00 97.69 95 ALA A N 1
ATOM 675 C CA . ALA A 1 95 ? 8.753 -4.219 9.345 1.00 97.69 95 ALA A CA 1
ATOM 676 C C . ALA A 1 95 ? 8.573 -2.795 8.788 1.00 97.69 95 ALA A C 1
ATOM 678 O O . ALA A 1 95 ? 8.868 -2.556 7.611 1.00 97.69 95 ALA A O 1
ATOM 679 N N . PHE A 1 96 ? 8.087 -1.856 9.603 1.00 98.06 96 PHE A N 1
ATOM 680 C CA . PHE A 1 96 ? 7.679 -0.528 9.175 1.00 98.06 96 PHE A CA 1
ATOM 681 C C . PHE A 1 96 ? 8.573 0.570 9.735 1.00 98.06 96 PHE A C 1
ATOM 683 O O . PHE A 1 96 ? 9.007 0.559 10.883 1.00 98.06 96 PHE A O 1
ATOM 690 N N . LYS A 1 97 ? 8.799 1.587 8.907 1.00 98.06 97 LYS A N 1
ATOM 691 C CA . LYS A 1 97 ? 9.451 2.827 9.308 1.00 98.06 97 LYS A CA 1
ATOM 692 C C . LYS A 1 97 ? 8.561 4.009 8.965 1.00 98.06 97 LYS A C 1
ATOM 694 O O . LYS A 1 97 ? 8.196 4.198 7.801 1.00 98.06 97 LYS A O 1
ATOM 699 N N . TRP A 1 98 ? 8.291 4.832 9.973 1.00 97.81 98 TRP A N 1
ATOM 700 C CA . TRP A 1 98 ? 7.539 6.072 9.839 1.00 97.81 98 TRP A CA 1
ATOM 701 C C . TRP A 1 98 ? 8.463 7.285 9.795 1.00 97.81 98 TRP A C 1
ATOM 703 O O . TRP A 1 98 ? 9.426 7.405 10.553 1.00 97.81 98 TRP A O 1
ATOM 713 N N . ARG A 1 99 ? 8.149 8.225 8.907 1.00 97.06 99 ARG A N 1
ATOM 714 C CA . ARG A 1 99 ? 8.674 9.586 8.951 1.00 97.06 99 ARG A CA 1
ATOM 715 C C . ARG A 1 99 ? 7.854 10.373 9.972 1.00 97.06 99 ARG A C 1
ATOM 717 O O . ARG A 1 99 ? 6.801 10.905 9.634 1.00 97.06 99 ARG A O 1
ATOM 724 N N . GLY A 1 100 ? 8.359 10.443 11.199 1.00 94.62 100 GLY A N 1
ATOM 725 C CA . GLY A 1 100 ? 7.683 11.094 12.322 1.00 94.62 100 GLY A CA 1
ATOM 726 C C . GLY A 1 100 ? 6.920 10.100 13.195 1.00 94.62 100 GLY A C 1
ATOM 727 O O . GLY A 1 100 ? 7.260 8.919 13.240 1.00 94.62 100 GLY A O 1
ATOM 728 N N . VAL A 1 101 ? 5.909 10.596 13.909 1.00 92.75 101 VAL A N 1
ATOM 729 C CA . VAL A 1 101 ? 5.090 9.786 14.819 1.00 92.75 101 VAL A CA 1
ATOM 730 C C . VAL A 1 101 ? 4.071 8.978 14.001 1.00 92.75 101 VAL A C 1
ATOM 732 O O . VAL A 1 101 ? 3.341 9.582 13.210 1.00 92.75 101 VAL A O 1
ATOM 735 N N . PRO A 1 102 ? 4.002 7.643 14.160 1.00 93.06 102 PRO A N 1
ATOM 736 C CA . PRO A 1 102 ? 2.957 6.836 13.538 1.00 93.06 102 PRO A CA 1
ATOM 737 C C . PRO A 1 102 ? 1.564 7.330 13.963 1.00 93.06 102 PRO A C 1
ATOM 739 O O . PRO A 1 102 ? 1.371 7.657 15.138 1.00 93.06 102 PRO A O 1
ATOM 742 N N . PRO A 1 103 ? 0.579 7.388 13.051 1.00 90.44 103 PRO A N 1
ATOM 743 C CA . PRO A 1 103 ? -0.785 7.717 13.432 1.00 90.44 103 PRO A CA 1
ATOM 744 C C . PRO A 1 103 ? -1.339 6.643 14.369 1.00 90.44 103 PRO A C 1
ATOM 746 O O . PRO A 1 103 ? -0.961 5.471 14.295 1.00 90.44 103 PRO A O 1
ATOM 749 N N . LYS A 1 104 ? -2.263 7.043 15.245 1.00 90.12 104 LYS A N 1
ATOM 750 C CA . LYS A 1 104 ? -3.044 6.083 16.023 1.00 90.12 104 LYS A CA 1
ATOM 751 C C . LYS A 1 104 ? -3.992 5.369 15.065 1.00 90.12 104 LYS A C 1
ATOM 753 O O . LYS A 1 104 ? -4.764 6.018 14.367 1.00 90.12 104 LYS A O 1
ATOM 758 N N . VAL A 1 105 ? -3.893 4.049 15.028 1.00 90.38 105 VAL A N 1
ATOM 759 C CA . VAL A 1 105 ? -4.727 3.174 14.207 1.00 90.38 105 VAL A CA 1
ATOM 760 C C . VAL A 1 105 ? -5.395 2.189 15.149 1.00 90.38 105 VAL A C 1
ATOM 762 O O . VAL A 1 105 ? -4.738 1.663 16.050 1.00 90.38 105 VAL A O 1
ATOM 765 N N . ALA A 1 106 ? -6.693 1.985 14.979 1.00 91.56 106 ALA A N 1
ATOM 766 C CA . ALA A 1 106 ? -7.444 1.048 15.791 1.00 91.56 106 ALA A CA 1
ATOM 767 C C . ALA A 1 106 ? -7.413 -0.370 15.205 1.00 91.56 106 ALA A C 1
ATOM 769 O O . ALA A 1 106 ? -6.814 -0.625 14.165 1.00 91.56 106 ALA A O 1
ATOM 770 N N . ASN A 1 107 ? -8.077 -1.314 15.874 1.00 90.31 107 ASN A N 1
ATOM 771 C CA . ASN A 1 107 ? -8.080 -2.728 15.477 1.00 90.31 107 ASN A CA 1
ATOM 772 C C . ASN A 1 107 ? -8.787 -2.997 14.132 1.00 90.31 107 ASN A C 1
ATOM 774 O O . ASN A 1 107 ? -8.671 -4.093 13.577 1.00 90.31 107 ASN A O 1
ATOM 778 N N . ASP A 1 108 ? -9.507 -2.004 13.609 1.00 92.06 108 ASP A N 1
ATOM 779 C CA . ASP A 1 108 ? -10.212 -2.046 12.330 1.00 92.06 108 ASP A CA 1
ATOM 780 C C . ASP A 1 108 ? -9.353 -1.635 11.129 1.00 92.06 108 ASP A C 1
ATOM 782 O O . ASP A 1 108 ? -9.836 -1.681 9.995 1.00 92.06 108 ASP A O 1
ATOM 786 N N . ALA A 1 109 ? -8.083 -1.282 11.345 1.00 95.06 109 ALA A N 1
ATOM 787 C CA . ALA A 1 109 ? -7.134 -1.046 10.271 1.00 95.06 109 ALA A CA 1
ATOM 788 C C . ALA A 1 109 ? -5.836 -1.825 10.447 1.00 95.06 109 ALA A C 1
ATOM 790 O O . ALA A 1 109 ? -5.411 -2.200 11.539 1.00 95.06 109 ALA A O 1
ATOM 791 N N . LEU A 1 110 ? -5.184 -2.005 9.310 1.00 96.44 110 LEU A N 1
ATOM 792 C CA . LEU A 1 110 ? -3.818 -2.472 9.192 1.00 96.44 110 LEU A CA 1
ATOM 793 C C . LEU A 1 110 ? -3.034 -1.437 8.393 1.00 96.44 110 LEU A C 1
ATOM 795 O O . LEU A 1 110 ? -3.591 -0.523 7.781 1.00 96.44 110 LEU A O 1
ATOM 799 N N . VAL A 1 111 ? -1.722 -1.591 8.358 1.00 97.69 111 VAL A N 1
ATOM 800 C CA . VAL A 1 111 ? -0.864 -0.830 7.459 1.00 97.69 111 VAL A CA 1
ATOM 801 C C . VAL A 1 111 ? -0.201 -1.766 6.473 1.00 97.69 111 VAL A C 1
ATOM 803 O O . VAL A 1 111 ? 0.091 -2.913 6.799 1.00 97.69 111 VAL A O 1
ATOM 806 N N . VAL A 1 112 ? 0.024 -1.278 5.259 1.00 98.44 112 VAL A N 1
ATOM 807 C CA . VAL A 1 112 ? 0.768 -1.976 4.209 1.00 98.44 112 VAL A CA 1
ATOM 808 C C . VAL A 1 112 ? 1.912 -1.085 3.776 1.00 98.44 112 VAL A C 1
ATOM 810 O O . VAL A 1 112 ? 1.716 0.108 3.553 1.00 98.44 112 VAL A O 1
ATOM 813 N N . ALA A 1 113 ? 3.096 -1.666 3.615 1.00 98.56 113 ALA A N 1
ATOM 814 C CA . ALA A 1 113 ? 4.237 -0.984 3.026 1.00 98.56 113 ALA A CA 1
ATOM 815 C C . ALA A 1 113 ? 4.880 -1.841 1.937 1.00 98.56 113 ALA A C 1
ATOM 817 O O . ALA A 1 113 ? 4.951 -3.066 2.056 1.00 98.56 113 ALA A O 1
ATOM 818 N N . ILE A 1 114 ? 5.365 -1.180 0.890 1.00 98.56 114 ILE A N 1
ATOM 819 C CA . ILE A 1 114 ? 6.035 -1.792 -0.256 1.00 98.56 114 ILE A CA 1
ATOM 820 C C . ILE A 1 114 ? 7.473 -1.288 -0.382 1.00 98.56 114 ILE A C 1
ATOM 822 O O . ILE A 1 114 ? 7.814 -0.189 0.061 1.00 98.56 114 ILE A O 1
ATOM 826 N N . GLY A 1 115 ? 8.324 -2.081 -1.025 1.00 97.38 115 GLY A N 1
ATOM 827 C CA . GLY A 1 115 ? 9.694 -1.696 -1.333 1.00 97.38 115 GLY A CA 1
ATOM 828 C C . GLY A 1 115 ? 10.314 -2.550 -2.433 1.00 97.38 115 GLY A C 1
ATOM 829 O O . GLY A 1 115 ? 9.846 -3.644 -2.740 1.00 97.38 115 GLY A O 1
ATOM 830 N N . THR A 1 116 ? 11.390 -2.034 -3.021 1.00 96.06 116 THR A N 1
ATOM 831 C CA . THR A 1 116 ? 12.187 -2.715 -4.058 1.00 96.06 116 THR A CA 1
ATOM 832 C C . THR A 1 116 ? 13.634 -2.959 -3.628 1.00 96.06 116 THR A C 1
ATOM 834 O O . THR A 1 116 ? 14.406 -3.581 -4.352 1.00 96.06 116 THR A O 1
ATOM 837 N N . ASN A 1 117 ? 14.023 -2.485 -2.441 1.00 94.06 117 ASN A N 1
ATOM 838 C CA . ASN A 1 117 ? 15.389 -2.608 -1.941 1.00 94.06 117 ASN A CA 1
ATOM 839 C C . ASN A 1 117 ? 15.746 -4.078 -1.687 1.00 94.06 117 ASN A C 1
ATOM 841 O O . ASN A 1 117 ? 15.187 -4.698 -0.783 1.00 94.06 117 ASN A O 1
ATOM 845 N N . GLY A 1 118 ? 16.699 -4.607 -2.459 1.00 89.56 118 GLY A N 1
ATOM 846 C CA . GLY A 1 118 ? 17.119 -6.010 -2.382 1.00 89.56 118 GLY A CA 1
ATOM 847 C C . GLY A 1 118 ? 16.200 -6.985 -3.125 1.00 89.56 118 GLY A C 1
ATOM 848 O O . GLY A 1 118 ? 16.372 -8.192 -2.993 1.00 89.56 118 GLY A O 1
ATOM 849 N N . VAL A 1 119 ? 15.242 -6.482 -3.911 1.00 92.81 119 VAL A N 1
ATOM 850 C CA . VAL A 1 119 ? 14.336 -7.302 -4.720 1.00 92.81 119 VAL A CA 1
ATOM 851 C C . VAL A 1 119 ? 14.871 -7.401 -6.150 1.00 92.81 119 VAL A C 1
ATOM 853 O O . VAL A 1 119 ? 14.956 -6.373 -6.825 1.00 92.81 119 VAL A O 1
ATOM 856 N N . PRO A 1 120 ? 15.200 -8.608 -6.646 1.00 89.56 120 PRO A N 1
ATOM 857 C CA . PRO A 1 120 ? 15.533 -8.799 -8.052 1.00 89.56 120 PRO A CA 1
ATOM 858 C C . PRO A 1 120 ? 14.376 -8.345 -8.946 1.00 89.56 120 PRO A C 1
ATOM 860 O O . PRO A 1 120 ? 13.224 -8.733 -8.737 1.00 89.56 120 PRO A O 1
ATOM 863 N N . CYS A 1 121 ? 14.680 -7.503 -9.931 1.00 90.44 121 CYS A N 1
ATOM 864 C CA . CYS A 1 121 ? 13.699 -7.018 -10.887 1.00 90.44 121 CYS A CA 1
ATOM 865 C C . CYS A 1 121 ? 14.363 -6.703 -12.227 1.00 90.44 121 CYS A C 1
ATOM 867 O O . CYS A 1 121 ? 15.234 -5.839 -12.301 1.00 90.44 121 CYS A O 1
ATOM 869 N N . ASP A 1 122 ? 13.896 -7.355 -13.290 1.00 87.38 122 ASP A N 1
ATOM 870 C CA . ASP A 1 122 ? 14.426 -7.145 -14.643 1.00 87.38 122 ASP A CA 1
ATOM 871 C C . ASP A 1 122 ? 13.963 -5.813 -15.255 1.00 87.38 122 ASP A C 1
ATOM 873 O O . ASP A 1 122 ? 14.547 -5.313 -16.219 1.00 87.38 122 ASP A O 1
ATOM 877 N N . LYS A 1 123 ? 12.912 -5.200 -14.694 1.00 86.12 123 LYS A N 1
ATOM 878 C CA . LYS A 1 123 ? 12.438 -3.886 -15.128 1.00 86.12 123 LYS A CA 1
ATOM 879 C C . LYS A 1 123 ? 13.297 -2.786 -14.522 1.00 86.12 123 LYS A C 1
ATOM 881 O O . LYS A 1 123 ? 13.245 -2.520 -13.323 1.00 86.12 123 LYS A O 1
ATOM 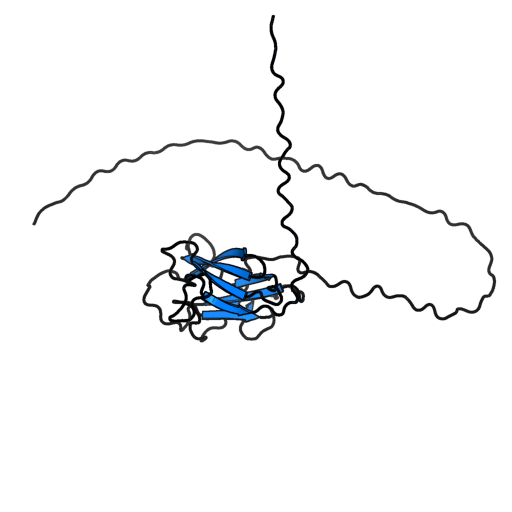886 N N . GLN A 1 124 ? 13.990 -2.070 -15.396 1.00 83.12 124 GLN A N 1
ATOM 887 C CA . GLN A 1 124 ? 14.568 -0.773 -15.073 1.00 83.12 124 GLN A CA 1
ATOM 888 C C . GLN A 1 124 ? 13.455 0.277 -15.010 1.00 83.12 124 GLN A C 1
ATOM 890 O O . GLN A 1 124 ? 12.561 0.297 -15.858 1.00 83.12 124 GLN A O 1
ATOM 895 N N . GLY A 1 125 ? 13.493 1.144 -14.003 1.00 86.25 125 GLY A N 1
ATOM 896 C CA . GLY A 1 125 ? 12.503 2.200 -13.854 1.00 86.25 125 GLY A CA 1
ATOM 897 C C . GLY A 1 125 ? 12.556 2.881 -12.488 1.00 86.25 125 GLY A C 1
ATOM 898 O O . GLY A 1 125 ? 13.340 2.482 -11.626 1.00 86.25 125 GLY A O 1
ATOM 899 N N . PRO A 1 126 ? 11.707 3.897 -12.275 1.00 89.88 126 PRO A N 1
ATOM 900 C CA . PRO A 1 126 ? 11.642 4.653 -11.026 1.00 89.88 126 PRO A CA 1
ATOM 901 C C . PRO A 1 126 ? 11.156 3.803 -9.838 1.00 89.88 126 PRO A C 1
ATOM 903 O O . PRO A 1 126 ? 11.360 4.177 -8.689 1.00 89.88 126 PRO A O 1
ATOM 906 N N . GLY A 1 127 ? 10.550 2.641 -10.089 1.00 95.00 127 GLY A N 1
ATOM 907 C CA . GLY A 1 127 ? 9.988 1.780 -9.053 1.00 95.00 127 GLY A CA 1
ATOM 908 C C . GLY A 1 127 ? 8.480 1.983 -8.878 1.00 95.00 127 GLY A C 1
ATOM 909 O O . GLY A 1 127 ? 7.859 2.748 -9.621 1.00 95.00 127 GLY A O 1
ATOM 910 N N . PRO A 1 128 ? 7.864 1.275 -7.923 1.00 97.38 128 PRO A N 1
ATOM 911 C CA . PRO A 1 128 ? 6.433 1.343 -7.678 1.00 97.38 128 PRO A CA 1
ATOM 912 C C . PRO A 1 128 ? 6.050 2.564 -6.836 1.00 97.38 128 PRO A C 1
ATOM 914 O O . PRO A 1 128 ? 6.833 3.065 -6.029 1.00 97.38 128 PRO A O 1
ATOM 917 N N . SER A 1 129 ? 4.802 2.994 -6.964 1.00 98.19 129 SER A N 1
ATOM 918 C CA . SER A 1 129 ? 4.121 3.877 -6.017 1.00 98.19 129 SER A CA 1
ATOM 919 C C . SER A 1 129 ? 2.716 3.337 -5.767 1.00 98.19 129 SER A C 1
ATOM 921 O O . SER A 1 129 ? 2.109 2.755 -6.663 1.00 98.19 129 SER A O 1
ATOM 923 N N . ILE A 1 130 ? 2.183 3.520 -4.564 1.00 98.50 130 ILE A N 1
ATOM 924 C CA . ILE A 1 130 ? 0.780 3.221 -4.272 1.00 98.50 130 ILE A CA 1
ATOM 925 C C . ILE A 1 130 ? -0.084 4.303 -4.923 1.00 98.50 130 ILE A C 1
ATOM 927 O O . ILE A 1 130 ? 0.094 5.494 -4.661 1.00 98.50 130 ILE A O 1
ATOM 931 N N . HIS A 1 131 ? -1.002 3.865 -5.777 1.00 97.75 131 HIS A N 1
ATOM 932 C CA . HIS A 1 131 ? -1.959 4.698 -6.495 1.00 97.75 131 HIS A CA 1
ATOM 933 C C . HIS A 1 131 ? -3.261 4.863 -5.703 1.00 97.75 131 HIS A C 1
ATOM 935 O O . HIS A 1 131 ? -3.727 5.982 -5.499 1.00 97.75 131 HIS A O 1
ATOM 941 N N . ALA A 1 132 ? -3.834 3.745 -5.250 1.00 97.50 132 ALA A N 1
ATOM 942 C CA . ALA A 1 132 ? -5.135 3.698 -4.589 1.00 97.50 132 ALA A CA 1
ATOM 943 C C . ALA A 1 132 ? -5.260 2.477 -3.668 1.00 97.50 132 ALA A C 1
ATOM 945 O O . ALA A 1 132 ? -4.461 1.541 -3.749 1.00 97.50 132 ALA A O 1
ATOM 946 N N . ILE A 1 133 ? -6.285 2.505 -2.816 1.00 98.00 133 ILE A N 1
ATOM 947 C CA . ILE A 1 133 ? -6.741 1.377 -2.001 1.00 98.00 133 ILE A CA 1
ATOM 948 C C . ILE A 1 133 ? -8.184 1.093 -2.409 1.00 98.00 133 ILE A C 1
ATOM 950 O O . ILE A 1 133 ? -9.061 1.921 -2.171 1.00 98.00 133 ILE A O 1
ATOM 954 N N . ASP A 1 134 ? -8.407 -0.062 -3.024 1.00 96.56 134 ASP A N 1
ATOM 955 C CA . ASP A 1 134 ? -9.721 -0.530 -3.458 1.00 96.56 134 ASP A CA 1
ATOM 956 C C . ASP A 1 134 ? -10.225 -1.648 -2.534 1.00 96.56 134 ASP A C 1
ATOM 958 O O . ASP A 1 134 ? -9.477 -2.213 -1.727 1.00 96.56 134 ASP A O 1
ATOM 962 N N . ARG A 1 135 ? -11.505 -1.997 -2.686 1.00 95.19 135 ARG A N 1
ATOM 963 C CA . ARG A 1 135 ? -12.137 -3.138 -2.019 1.00 95.19 135 ARG A CA 1
ATOM 964 C C . ARG A 1 135 ? -12.926 -3.978 -3.013 1.00 95.19 135 ARG A C 1
ATOM 966 O O . ARG A 1 135 ? -13.557 -3.425 -3.911 1.00 95.19 135 ARG A O 1
ATOM 973 N N . ASP A 1 136 ? -12.921 -5.286 -2.794 1.00 93.88 136 ASP A N 1
ATOM 974 C CA . ASP A 1 136 ? -13.794 -6.244 -3.475 1.00 93.88 136 ASP A CA 1
ATOM 975 C C . ASP A 1 136 ? -14.375 -7.197 -2.422 1.00 93.88 136 ASP A C 1
ATOM 977 O O . ASP A 1 136 ? -13.692 -8.078 -1.906 1.00 93.88 136 ASP A O 1
ATOM 981 N N . GLY A 1 137 ? -15.610 -6.937 -1.989 1.00 93.12 137 GLY A N 1
ATOM 982 C CA . GLY A 1 137 ? -16.207 -7.629 -0.844 1.00 93.12 137 GLY A CA 1
ATOM 983 C C . GLY A 1 137 ? -15.385 -7.477 0.446 1.00 93.12 137 GLY A C 1
ATOM 984 O O . GLY A 1 137 ? -15.208 -6.371 0.976 1.00 93.12 137 GLY A O 1
ATOM 985 N N . GLU A 1 138 ? -14.906 -8.605 0.975 1.00 93.75 138 GLU A N 1
ATOM 986 C CA . GLU A 1 138 ? -14.049 -8.649 2.167 1.00 93.75 138 GLU A CA 1
ATOM 987 C C . GLU A 1 138 ? -12.572 -8.373 1.862 1.00 93.75 138 GLU A C 1
ATOM 989 O O . GLU A 1 138 ? -11.808 -8.110 2.794 1.00 93.75 138 GLU A O 1
ATOM 994 N N . ASP A 1 139 ? -12.181 -8.400 0.588 1.00 94.69 139 ASP A N 1
ATOM 995 C CA . ASP A 1 139 ? -10.806 -8.218 0.151 1.00 94.69 139 ASP A CA 1
ATOM 996 C C . ASP A 1 139 ? -10.420 -6.741 0.080 1.00 94.69 139 ASP A C 1
ATOM 998 O O . ASP A 1 139 ? -11.221 -5.851 -0.233 1.00 94.69 139 ASP A O 1
ATOM 1002 N N . VAL A 1 140 ? -9.139 -6.490 0.331 1.00 96.69 140 VAL A N 1
ATOM 1003 C CA . VAL A 1 140 ? -8.517 -5.175 0.220 1.00 96.69 140 VAL A CA 1
ATOM 1004 C C . VAL A 1 140 ? -7.415 -5.231 -0.819 1.00 96.69 140 VAL A C 1
ATOM 1006 O O . VAL A 1 140 ? -6.537 -6.096 -0.781 1.00 96.69 140 VAL A O 1
ATOM 1009 N N . ILE A 1 141 ? -7.438 -4.278 -1.743 1.00 97.25 141 ILE A N 1
ATOM 1010 C CA . ILE A 1 141 ? -6.552 -4.268 -2.898 1.00 97.25 141 ILE A CA 1
ATOM 1011 C C . ILE A 1 141 ? -5.729 -2.984 -2.895 1.00 97.25 141 ILE A C 1
ATOM 1013 O O . ILE A 1 141 ? -6.249 -1.887 -3.077 1.00 97.25 141 ILE A O 1
ATOM 1017 N N . VAL A 1 142 ? -4.416 -3.121 -2.745 1.00 98.25 142 VAL A N 1
ATOM 1018 C CA . VAL A 1 142 ? -3.467 -2.016 -2.884 1.00 98.25 142 VAL A CA 1
ATOM 1019 C C . VAL A 1 142 ? -3.049 -1.917 -4.347 1.00 98.25 142 VAL A C 1
ATOM 1021 O O . VAL A 1 142 ? -2.373 -2.794 -4.896 1.00 98.25 142 VAL A O 1
ATOM 1024 N N . VAL A 1 143 ? -3.473 -0.840 -4.997 1.00 98.25 143 VAL A N 1
ATOM 1025 C CA . VAL A 1 143 ? -3.221 -0.595 -6.415 1.00 98.25 143 VAL A CA 1
ATOM 1026 C C . VAL A 1 143 ? -1.881 0.102 -6.569 1.00 98.25 143 VAL A C 1
ATOM 1028 O O . VAL A 1 143 ? -1.656 1.168 -5.998 1.00 98.25 143 VAL A O 1
ATOM 1031 N N . LEU A 1 144 ? -0.994 -0.493 -7.356 1.00 98.12 144 LEU A N 1
ATOM 1032 C CA . LEU A 1 144 ? 0.345 0.006 -7.622 1.00 98.12 144 LEU A CA 1
ATOM 1033 C C . LEU A 1 144 ? 0.424 0.622 -9.008 1.00 98.12 144 LEU A C 1
ATOM 1035 O O . LEU A 1 144 ? -0.129 0.103 -9.967 1.00 98.12 144 LEU A O 1
ATOM 1039 N N . GLU A 1 145 ? 1.180 1.693 -9.130 1.00 97.19 145 GLU A N 1
ATOM 1040 C CA . GLU A 1 145 ? 1.537 2.330 -10.390 1.00 97.19 145 GLU A CA 1
ATOM 1041 C C . GLU A 1 145 ? 3.057 2.437 -10.505 1.00 97.19 145 GLU A C 1
ATOM 1043 O O . GLU A 1 145 ? 3.796 2.228 -9.539 1.00 97.19 145 GLU A O 1
ATOM 1048 N N . GLU A 1 146 ? 3.538 2.790 -11.690 1.00 96.75 146 GLU A N 1
ATOM 1049 C CA . GLU A 1 146 ? 4.915 3.242 -11.845 1.00 96.75 146 GLU A CA 1
ATOM 1050 C C . GLU A 1 146 ? 5.073 4.638 -11.235 1.00 96.75 146 GLU A C 1
ATOM 1052 O O . GLU A 1 146 ? 4.256 5.535 -11.468 1.00 96.75 146 GLU A O 1
ATOM 1057 N N . TRP A 1 147 ? 6.107 4.822 -10.415 1.00 97.31 147 TRP A N 1
ATOM 1058 C CA . TRP A 1 147 ? 6.323 6.087 -9.736 1.00 97.31 147 TRP A CA 1
ATOM 1059 C C . TRP A 1 147 ? 6.620 7.198 -10.747 1.00 97.31 147 TRP A C 1
ATOM 1061 O O . TRP A 1 147 ? 7.600 7.168 -11.486 1.00 97.31 147 TRP A O 1
ATOM 1071 N N . ASN A 1 148 ? 5.770 8.221 -10.741 1.00 93.50 148 ASN A N 1
ATOM 1072 C CA . ASN A 1 148 ? 5.994 9.443 -11.493 1.00 93.50 148 ASN A CA 1
ATOM 1073 C C . ASN A 1 148 ? 6.757 10.460 -10.632 1.00 93.50 148 ASN A C 1
ATOM 1075 O O . ASN A 1 148 ? 6.240 10.921 -9.614 1.00 93.50 148 ASN A O 1
ATOM 1079 N N . GLN A 1 149 ? 7.947 10.862 -11.083 1.00 93.56 149 GLN A N 1
ATOM 1080 C CA . GLN A 1 149 ? 8.821 11.816 -10.388 1.00 93.56 149 GLN A CA 1
ATOM 1081 C C . GLN A 1 149 ? 8.194 13.207 -10.175 1.00 93.56 149 GLN A C 1
ATOM 1083 O O . GLN A 1 149 ? 8.657 13.956 -9.320 1.00 93.56 149 GLN A O 1
ATOM 1088 N N . ALA A 1 150 ? 7.119 13.553 -10.892 1.00 95.75 150 ALA A N 1
ATOM 1089 C CA . ALA A 1 150 ? 6.363 14.787 -10.672 1.00 95.75 150 ALA A CA 1
ATOM 1090 C C . ALA A 1 150 ? 5.564 14.793 -9.354 1.00 95.75 150 ALA A C 1
ATOM 1092 O O . ALA A 1 150 ? 5.052 15.838 -8.954 1.00 95.75 150 ALA A O 1
ATOM 1093 N N . ARG A 1 151 ? 5.425 13.644 -8.675 1.00 94.12 151 ARG A N 1
ATOM 1094 C CA . ARG A 1 151 ? 4.757 13.530 -7.371 1.00 94.12 151 ARG A CA 1
ATOM 1095 C C . ARG A 1 151 ? 5.608 12.746 -6.370 1.00 94.12 151 ARG A C 1
ATOM 1097 O O . ARG A 1 151 ? 6.367 11.865 -6.769 1.00 94.12 151 ARG A O 1
ATOM 1104 N N . PRO A 1 152 ? 5.469 13.003 -5.056 1.00 95.12 152 PRO A N 1
ATOM 1105 C CA . PRO A 1 152 ? 6.158 12.201 -4.053 1.00 95.12 152 PRO A CA 1
ATOM 1106 C C . PRO A 1 152 ? 5.736 10.731 -4.136 1.00 95.12 152 PRO A C 1
ATOM 1108 O O . PRO A 1 152 ? 4.536 10.443 -4.217 1.00 95.12 152 PRO A O 1
ATOM 1111 N N . GLN A 1 153 ? 6.716 9.828 -4.074 1.00 97.62 153 GLN A N 1
ATOM 1112 C CA . GLN A 1 153 ? 6.489 8.385 -4.053 1.00 97.62 153 GLN A CA 1
ATOM 111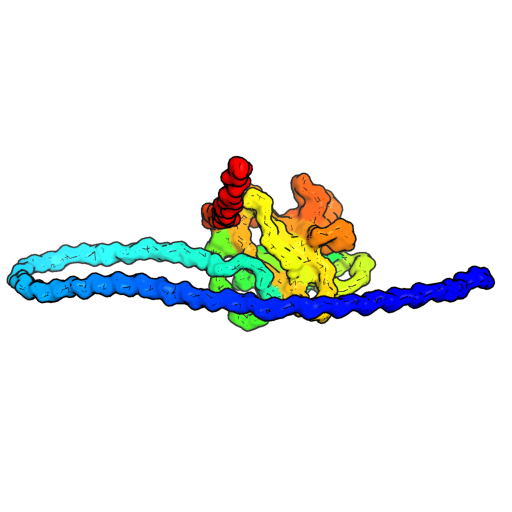3 C C . GLN A 1 153 ? 5.682 7.989 -2.814 1.00 97.62 153 GLN A C 1
ATOM 1115 O O . GLN A 1 153 ? 5.986 8.414 -1.696 1.00 97.62 153 GLN A O 1
ATOM 1120 N N . ALA A 1 154 ? 4.653 7.172 -3.012 1.00 98.19 154 ALA A N 1
ATOM 1121 C CA . ALA A 1 154 ? 3.864 6.594 -1.938 1.00 98.19 154 ALA A CA 1
ATOM 1122 C C . ALA A 1 154 ? 4.272 5.133 -1.741 1.00 98.19 154 ALA A C 1
ATOM 1124 O O . ALA A 1 154 ? 4.044 4.307 -2.619 1.00 98.19 154 ALA A O 1
ATOM 1125 N N . LEU A 1 155 ? 4.881 4.819 -0.598 1.00 98.50 155 LEU A N 1
ATOM 1126 C CA . LEU A 1 155 ? 5.370 3.469 -0.288 1.00 98.50 155 LEU A CA 1
ATOM 1127 C C . LEU A 1 155 ? 4.582 2.778 0.825 1.00 98.50 155 LEU A C 1
ATOM 1129 O O . LEU A 1 155 ? 4.862 1.623 1.130 1.00 98.50 155 LEU A O 1
ATOM 1133 N N . GLY A 1 156 ? 3.600 3.457 1.416 1.00 98.50 156 GLY A N 1
ATOM 1134 C CA . GLY A 1 156 ? 2.771 2.894 2.466 1.00 98.50 156 GLY A CA 1
ATOM 1135 C C . GLY A 1 156 ? 1.330 3.382 2.429 1.00 98.50 156 GLY A C 1
ATOM 1136 O O . GLY A 1 156 ? 1.019 4.426 1.846 1.00 98.50 156 GLY A O 1
ATOM 1137 N N . ALA A 1 157 ? 0.451 2.605 3.047 1.00 98.50 157 ALA A N 1
ATOM 1138 C CA . ALA A 1 157 ? -0.970 2.875 3.176 1.00 98.50 157 ALA A CA 1
ATOM 1139 C C . ALA A 1 157 ? -1.509 2.368 4.517 1.00 98.50 157 ALA A C 1
ATOM 1141 O O . ALA A 1 157 ? -1.011 1.381 5.055 1.00 98.50 157 ALA A O 1
ATOM 1142 N N . ILE A 1 158 ? -2.540 3.039 5.022 1.00 97.94 158 ILE A N 1
ATOM 1143 C CA . ILE A 1 158 ? -3.422 2.535 6.075 1.00 97.94 158 ILE A CA 1
ATOM 1144 C C . ILE A 1 158 ? -4.630 1.946 5.362 1.00 97.94 158 ILE A C 1
ATOM 1146 O O . ILE A 1 158 ? -5.264 2.617 4.546 1.00 97.94 158 ILE A O 1
ATOM 1150 N N . ILE A 1 159 ? -4.921 0.686 5.632 1.00 97.31 159 ILE A N 1
ATOM 1151 C CA . ILE A 1 159 ? -5.969 -0.067 4.962 1.00 97.31 159 ILE A CA 1
ATOM 1152 C C . ILE A 1 159 ? -7.005 -0.542 5.974 1.00 97.31 159 ILE A C 1
ATOM 1154 O O . ILE A 1 159 ? -6.641 -0.810 7.119 1.00 97.31 159 ILE A O 1
ATOM 1158 N N . PRO A 1 160 ? -8.281 -0.684 5.584 1.00 95.62 160 PRO A N 1
ATOM 1159 C CA . PRO A 1 160 ? -9.230 -1.380 6.436 1.00 95.62 160 PRO A CA 1
ATOM 1160 C C . PRO A 1 160 ? -8.739 -2.806 6.672 1.00 95.62 160 PRO A C 1
ATOM 1162 O O . PRO A 1 160 ? -8.144 -3.424 5.786 1.00 95.62 160 PRO A O 1
ATOM 1165 N N . ASN A 1 161 ? -8.973 -3.325 7.868 1.00 95.12 161 ASN A N 1
ATOM 1166 C CA . ASN A 1 161 ? -8.730 -4.727 8.153 1.00 95.12 161 ASN A CA 1
ATOM 1167 C C . ASN A 1 161 ? -9.681 -5.557 7.271 1.00 95.12 161 ASN A C 1
ATOM 1169 O O . ASN A 1 161 ? -10.890 -5.304 7.306 1.00 95.12 161 ASN A O 1
ATOM 1173 N N . PRO A 1 162 ? -9.176 -6.486 6.436 1.00 94.69 162 PRO A N 1
ATOM 1174 C CA . PRO A 1 162 ? -10.044 -7.348 5.645 1.00 94.69 162 PRO A CA 1
ATOM 1175 C C . PRO A 1 162 ? -11.004 -8.147 6.534 1.00 94.69 162 PRO A C 1
ATOM 1177 O O . PRO A 1 162 ? -10.734 -8.388 7.717 1.00 94.69 162 PRO A O 1
ATOM 1180 N N . GLY A 1 163 ? -12.128 -8.570 5.950 1.00 89.19 163 GLY A N 1
ATOM 1181 C CA . GLY A 1 163 ? -13.093 -9.439 6.633 1.00 89.19 163 GLY A CA 1
ATOM 1182 C C . GLY A 1 163 ? -12.472 -10.765 7.086 1.00 89.19 163 GLY A C 1
ATOM 1183 O O . GLY A 1 163 ? -11.319 -11.065 6.777 1.00 89.19 163 GLY A O 1
ATOM 1184 N N . ALA A 1 164 ? -13.227 -11.578 7.828 1.00 88.88 164 ALA A N 1
ATOM 1185 C CA . ALA A 1 164 ? -12.720 -12.843 8.375 1.00 88.88 164 ALA A CA 1
ATOM 1186 C C . ALA A 1 164 ? -12.193 -13.796 7.284 1.00 88.88 164 ALA A C 1
ATOM 1188 O O . ALA A 1 164 ? -11.221 -14.525 7.504 1.00 88.88 164 ALA A O 1
ATOM 1189 N N . ASN A 1 165 ? -12.792 -13.740 6.094 1.00 91.00 165 ASN A N 1
ATOM 1190 C CA . ASN A 1 165 ? -12.381 -14.503 4.920 1.00 91.00 165 ASN A CA 1
ATOM 1191 C C . ASN A 1 165 ? -11.655 -13.631 3.882 1.00 91.00 165 ASN A C 1
ATOM 1193 O O . ASN A 1 165 ? -11.250 -14.135 2.839 1.00 91.00 165 ASN A O 1
ATOM 1197 N N . GLY A 1 166 ? -11.478 -12.341 4.171 1.00 94.38 166 GLY A N 1
ATOM 1198 C CA . GLY A 1 166 ? -10.872 -11.363 3.284 1.00 94.38 166 GLY A CA 1
ATOM 1199 C C . GLY A 1 166 ? -9.351 -11.446 3.225 1.00 94.38 166 GLY A C 1
ATOM 1200 O O . GLY A 1 166 ? -8.650 -11.788 4.184 1.00 94.38 166 GLY A O 1
ATOM 1201 N N . HIS A 1 167 ? -8.806 -11.079 2.080 1.00 95.44 167 HIS A N 1
ATOM 1202 C CA . HIS A 1 167 ? -7.392 -11.117 1.759 1.00 95.44 167 HIS A CA 1
ATOM 1203 C C . HIS A 1 167 ? -6.855 -9.736 1.398 1.00 95.44 167 HIS A C 1
ATOM 1205 O O . HIS A 1 167 ? -7.588 -8.815 1.039 1.00 95.44 167 HIS A O 1
ATOM 1211 N N . ILE A 1 168 ? -5.535 -9.597 1.511 1.00 96.25 168 ILE A N 1
ATOM 1212 C CA . ILE A 1 168 ? -4.823 -8.388 1.101 1.00 96.25 168 ILE A CA 1
ATOM 1213 C C . ILE A 1 168 ? -4.085 -8.707 -0.187 1.00 96.25 168 ILE A C 1
ATOM 1215 O O . ILE A 1 168 ? -3.276 -9.644 -0.233 1.00 96.25 168 ILE A O 1
ATOM 1219 N N . TYR A 1 169 ? -4.333 -7.904 -1.213 1.00 97.25 169 TYR A N 1
ATOM 1220 C CA . TYR A 1 169 ? -3.709 -8.052 -2.517 1.00 97.25 169 TYR A CA 1
ATOM 1221 C C . TYR A 1 169 ? -2.923 -6.818 -2.923 1.00 97.25 169 TYR A C 1
ATOM 1223 O O . TYR A 1 169 ? -3.275 -5.689 -2.587 1.00 97.25 169 TYR A O 1
ATOM 1231 N N . LEU A 1 170 ? -1.899 -7.047 -3.738 1.00 97.38 170 LEU A N 1
ATOM 1232 C CA . LEU A 1 170 ? -1.317 -6.036 -4.607 1.00 97.38 170 LEU A CA 1
ATOM 1233 C C . LEU A 1 170 ? -1.798 -6.280 -6.040 1.00 97.38 170 LEU A C 1
ATOM 1235 O O . LEU A 1 170 ? -1.980 -7.428 -6.456 1.00 97.38 170 LEU A O 1
ATOM 1239 N N . ARG A 1 171 ? -1.967 -5.208 -6.815 1.00 96.50 171 ARG A N 1
ATOM 1240 C CA . ARG A 1 171 ? -2.163 -5.299 -8.270 1.00 96.50 171 ARG A CA 1
ATOM 1241 C C . ARG A 1 171 ? -1.578 -4.092 -8.986 1.00 96.50 171 ARG A C 1
ATOM 1243 O O . ARG A 1 171 ? -1.534 -3.006 -8.417 1.00 96.50 171 ARG A O 1
ATOM 1250 N N . GLY A 1 172 ? -1.233 -4.252 -10.259 1.00 96.50 172 GLY A N 1
ATOM 1251 C CA . GLY A 1 172 ? -0.952 -3.121 -11.139 1.00 96.50 172 GLY A CA 1
ATOM 1252 C C . GLY A 1 172 ? -2.209 -2.283 -11.418 1.00 96.50 172 GLY A C 1
ATOM 1253 O O . GLY A 1 172 ? -3.324 -2.808 -11.528 1.00 96.50 172 GLY A O 1
ATOM 1254 N N . HIS A 1 173 ? -2.026 -0.971 -11.543 1.00 96.31 173 HIS A N 1
ATOM 1255 C CA . HIS A 1 173 ? -3.046 -0.003 -11.941 1.00 96.31 173 HIS A CA 1
ATOM 1256 C C . HIS A 1 173 ? -3.530 -0.286 -13.367 1.00 96.31 173 HIS A C 1
ATOM 1258 O O . HIS A 1 173 ? -4.729 -0.282 -13.639 1.00 96.31 173 HIS A O 1
ATOM 1264 N N . ASP A 1 174 ? -2.597 -0.631 -14.253 1.00 94.12 174 ASP A N 1
ATOM 1265 C CA . ASP A 1 174 ? -2.855 -1.033 -15.629 1.00 94.12 174 ASP A CA 1
ATOM 1266 C C . ASP A 1 174 ? -2.084 -2.311 -15.997 1.00 94.12 174 ASP A C 1
ATOM 1268 O O . ASP A 1 174 ? -1.256 -2.813 -15.240 1.00 94.12 174 ASP A O 1
ATOM 1272 N N . LYS A 1 175 ? -2.346 -2.841 -17.198 1.00 90.44 175 LYS A N 1
ATOM 1273 C CA . LYS A 1 175 ? -1.714 -4.075 -17.698 1.00 90.44 175 LYS A CA 1
ATOM 1274 C C . LYS A 1 175 ? -0.203 -3.943 -17.949 1.00 90.44 175 LYS A C 1
ATOM 1276 O O . LYS A 1 175 ? 0.455 -4.963 -18.133 1.00 90.44 175 LYS A O 1
ATOM 1281 N N . LYS A 1 176 ? 0.334 -2.720 -18.033 1.00 91.31 176 LYS A N 1
ATOM 1282 C CA . LYS A 1 176 ? 1.762 -2.449 -18.286 1.00 91.31 176 LYS A CA 1
ATOM 1283 C C . LYS A 1 176 ? 2.550 -2.356 -16.978 1.00 91.31 176 LYS A C 1
ATOM 1285 O O . LYS A 1 176 ? 3.766 -2.553 -16.964 1.00 91.31 176 LYS A O 1
ATOM 1290 N N . THR A 1 177 ? 1.864 -2.061 -15.879 1.00 93.31 177 THR A N 1
ATOM 1291 C CA . THR A 1 177 ? 2.439 -2.018 -14.542 1.00 93.31 177 THR A CA 1
ATOM 1292 C C . THR A 1 177 ? 2.690 -3.437 -14.053 1.00 93.31 177 THR A C 1
ATOM 1294 O O . THR A 1 177 ? 1.772 -4.149 -13.671 1.00 93.31 177 THR A O 1
ATOM 1297 N N . ILE A 1 178 ? 3.956 -3.850 -14.056 1.00 91.75 178 ILE A N 1
ATOM 1298 C CA . ILE A 1 178 ? 4.348 -5.197 -13.617 1.00 91.75 178 ILE A CA 1
ATOM 1299 C C . ILE A 1 178 ? 4.342 -5.368 -12.092 1.00 91.75 178 ILE A C 1
ATOM 1301 O O . ILE A 1 178 ? 4.401 -6.492 -11.594 1.00 91.75 178 ILE A O 1
ATOM 1305 N N . TYR A 1 179 ? 4.349 -4.255 -11.355 1.00 94.75 179 TYR A N 1
ATOM 1306 C CA . TYR A 1 179 ? 4.405 -4.255 -9.901 1.00 94.75 179 TYR A CA 1
ATOM 1307 C C . TYR A 1 179 ? 3.099 -4.815 -9.336 1.00 94.75 179 TYR A C 1
ATOM 1309 O O . TYR A 1 179 ? 2.012 -4.444 -9.776 1.00 94.75 179 TYR A O 1
ATOM 1317 N N . GLY A 1 180 ? 3.204 -5.705 -8.349 1.00 90.50 180 GLY A N 1
ATOM 1318 C CA . GLY A 1 180 ? 2.033 -6.315 -7.715 1.00 90.50 180 GLY A CA 1
ATOM 1319 C C . GLY A 1 180 ? 1.400 -7.456 -8.516 1.00 90.50 180 GLY A C 1
ATOM 1320 O O . GLY A 1 180 ? 0.379 -7.985 -8.093 1.00 90.50 180 GLY A O 1
ATOM 1321 N N . HIS A 1 181 ? 1.992 -7.878 -9.637 1.00 92.69 181 HIS A N 1
ATOM 1322 C CA . HIS A 1 181 ? 1.614 -9.148 -10.258 1.00 92.69 181 HIS A CA 1
ATOM 1323 C C . HIS A 1 181 ? 2.104 -10.339 -9.420 1.00 92.69 181 HIS A C 1
ATOM 1325 O O . HIS A 1 181 ? 3.137 -10.228 -8.750 1.00 92.69 181 HIS A O 1
ATOM 1331 N N . PRO A 1 182 ? 1.397 -11.482 -9.451 1.00 91.31 182 PRO A N 1
ATOM 1332 C CA . PRO A 1 182 ? 1.851 -12.701 -8.794 1.00 91.31 182 PRO A CA 1
ATOM 1333 C C . PRO A 1 182 ? 3.251 -13.100 -9.264 1.00 91.31 182 PRO A C 1
ATOM 1335 O O . PRO A 1 182 ? 3.526 -13.105 -10.464 1.00 91.31 182 PRO A O 1
ATOM 1338 N N . ALA A 1 183 ? 4.132 -13.452 -8.328 1.00 81.56 183 ALA A N 1
ATOM 1339 C CA . ALA A 1 183 ? 5.372 -14.142 -8.661 1.00 81.56 183 ALA A CA 1
ATOM 1340 C C . ALA A 1 183 ? 5.078 -15.653 -8.734 1.00 81.56 183 ALA A C 1
ATOM 1342 O O . ALA A 1 183 ? 4.723 -16.272 -7.732 1.00 81.56 183 ALA A O 1
ATOM 1343 N N . GLY A 1 184 ? 5.177 -16.255 -9.922 1.00 72.12 184 GLY A N 1
ATOM 1344 C CA . GLY A 1 184 ? 4.950 -17.695 -10.106 1.00 72.12 184 GLY A CA 1
ATOM 1345 C C . GLY A 1 184 ? 3.519 -18.154 -9.774 1.00 72.12 184 GLY A C 1
ATOM 1346 O O . GLY A 1 184 ? 2.549 -17.538 -10.208 1.00 72.12 184 GLY A O 1
ATOM 1347 N N . ALA A 1 185 ? 3.386 -19.249 -9.014 1.00 56.50 185 ALA A N 1
ATOM 1348 C CA . ALA A 1 185 ? 2.107 -19.901 -8.693 1.00 56.50 185 ALA A CA 1
ATOM 1349 C C . ALA A 1 185 ? 1.221 -19.144 -7.674 1.00 56.50 185 ALA A C 1
ATOM 1351 O O . ALA A 1 185 ? 0.128 -19.603 -7.359 1.00 56.50 185 ALA A O 1
ATOM 1352 N N . GLY A 1 186 ? 1.659 -17.987 -7.164 1.00 57.78 186 GLY A N 1
ATOM 1353 C CA . GLY A 1 186 ? 0.945 -17.190 -6.154 1.00 57.78 186 GLY A CA 1
ATOM 1354 C C . GLY A 1 186 ? -0.227 -16.355 -6.684 1.00 57.78 186 GLY A C 1
ATOM 1355 O O . GLY A 1 186 ? -0.559 -15.324 -6.094 1.00 57.78 186 GLY A O 1
ATOM 1356 N N . ALA A 1 187 ? -0.816 -16.730 -7.822 1.00 68.81 187 ALA A N 1
ATOM 1357 C CA . ALA A 1 187 ? -1.980 -16.035 -8.354 1.00 68.81 187 ALA A CA 1
ATOM 1358 C C . ALA A 1 187 ? -3.175 -16.267 -7.424 1.00 68.81 187 ALA A C 1
ATOM 1360 O O . ALA A 1 187 ? -3.586 -17.404 -7.199 1.00 68.81 187 ALA A O 1
ATOM 1361 N N . GLY A 1 188 ? -3.733 -15.184 -6.876 1.00 65.81 188 GLY A N 1
ATOM 1362 C CA . GLY A 1 188 ? -5.025 -15.258 -6.201 1.00 65.81 188 GLY A CA 1
ATOM 1363 C C . GLY A 1 188 ? -6.144 -15.660 -7.175 1.00 65.81 188 GLY A C 1
ATOM 1364 O O . GLY A 1 188 ? -5.906 -15.763 -8.384 1.00 65.81 188 GLY A O 1
ATOM 1365 N N . PRO A 1 189 ? -7.391 -15.797 -6.692 1.00 74.62 189 PRO A N 1
ATOM 1366 C CA . PRO A 1 189 ? -8.539 -16.127 -7.547 1.00 74.62 189 PRO A CA 1
ATOM 1367 C C . PRO A 1 189 ? -8.708 -15.156 -8.731 1.00 74.62 189 PRO A C 1
ATOM 1369 O O . PRO A 1 189 ? -9.268 -15.511 -9.763 1.00 74.62 189 PRO A O 1
ATOM 1372 N N . HIS A 1 190 ? -8.142 -13.952 -8.625 1.00 80.44 190 HIS A N 1
ATOM 1373 C CA . HIS A 1 190 ? -8.215 -12.906 -9.641 1.00 80.44 190 HIS A CA 1
ATOM 1374 C C . HIS A 1 190 ? -7.094 -12.931 -10.696 1.00 80.44 190 HIS A C 1
ATOM 1376 O O . HIS A 1 190 ? -7.020 -12.005 -11.505 1.00 80.44 190 HIS A O 1
ATOM 1382 N N . GLY A 1 191 ? -6.210 -13.939 -10.721 1.00 82.38 191 GLY A N 1
ATOM 1383 C CA . GLY A 1 191 ? -5.210 -14.203 -11.777 1.00 82.38 191 GLY A CA 1
ATOM 1384 C C . GLY A 1 191 ? -4.074 -13.174 -11.938 1.00 82.38 191 GLY A C 1
ATOM 1385 O O . GLY A 1 191 ? -2.941 -13.540 -12.231 1.00 82.38 191 GLY A O 1
ATOM 1386 N N . ARG A 1 192 ? -4.346 -11.882 -11.724 1.00 88.44 192 ARG A N 1
ATOM 1387 C CA . ARG A 1 192 ? -3.396 -10.758 -11.782 1.00 88.44 192 ARG A CA 1
ATOM 1388 C C . ARG A 1 192 ? -3.154 -10.099 -10.429 1.00 88.44 192 ARG A C 1
ATOM 1390 O O . ARG A 1 192 ? -2.404 -9.130 -10.363 1.00 88.44 192 ARG A O 1
ATOM 1397 N N . TRP A 1 193 ? -3.821 -10.566 -9.380 1.00 94.00 193 TRP A N 1
ATOM 1398 C CA . TRP A 1 193 ? -3.668 -10.024 -8.035 1.00 94.00 193 TRP A CA 1
ATOM 1399 C C . TRP A 1 193 ? -2.719 -10.914 -7.255 1.00 94.00 193 TRP A C 1
ATOM 1401 O O . TRP A 1 193 ? -2.943 -12.121 -7.126 1.00 94.00 193 TRP A O 1
ATOM 1411 N N . CYS A 1 194 ? -1.650 -10.313 -6.757 1.00 95.50 194 CYS A N 1
ATOM 1412 C CA . CYS A 1 194 ? -0.705 -10.984 -5.890 1.00 95.50 194 CYS A CA 1
ATOM 1413 C C . CYS A 1 194 ? -1.216 -10.922 -4.453 1.00 95.50 194 CYS A C 1
ATOM 1415 O O . CYS A 1 194 ? -1.341 -9.834 -3.889 1.00 95.50 194 CYS A O 1
ATOM 1417 N N . ARG A 1 195 ? -1.522 -12.074 -3.857 1.00 95.19 195 ARG A N 1
ATOM 1418 C CA . ARG A 1 195 ? -1.928 -12.141 -2.451 1.00 95.19 195 ARG A CA 1
ATOM 1419 C C . ARG A 1 195 ? -0.703 -11.948 -1.563 1.00 95.19 195 ARG A C 1
ATOM 1421 O O . ARG A 1 195 ? 0.274 -12.673 -1.712 1.00 95.19 195 ARG A O 1
ATOM 1428 N N . ILE A 1 196 ? -0.779 -11.011 -0.623 1.00 95.06 196 ILE A N 1
ATOM 1429 C CA . ILE A 1 196 ? 0.291 -10.769 0.357 1.00 95.06 196 ILE A CA 1
ATOM 1430 C C . ILE A 1 196 ? -0.105 -11.142 1.780 1.00 95.06 196 ILE A C 1
ATOM 1432 O O . ILE A 1 196 ? 0.775 -11.237 2.625 1.00 95.06 196 ILE A O 1
ATOM 1436 N N . GLY A 1 197 ? -1.396 -11.361 2.048 1.00 93.94 197 GLY A N 1
ATOM 1437 C CA . GLY A 1 197 ? -1.880 -11.623 3.397 1.00 93.94 197 GLY A CA 1
ATOM 1438 C C . GLY A 1 197 ? -3.353 -11.995 3.492 1.00 93.94 197 GLY A C 1
ATOM 1439 O O . GLY A 1 197 ? -4.059 -12.112 2.487 1.00 93.94 197 GLY A O 1
ATOM 1440 N N . GLN A 1 198 ? -3.803 -12.165 4.730 1.00 92.88 198 GLN A N 1
ATOM 1441 C CA . GLN A 1 198 ? -5.201 -12.331 5.129 1.00 92.88 198 GLN A CA 1
ATOM 1442 C C . GLN A 1 198 ? -5.509 -11.352 6.266 1.00 92.88 198 GLN A C 1
ATOM 1444 O O . GLN A 1 198 ? -4.615 -11.049 7.061 1.00 92.88 198 GLN A O 1
ATOM 1449 N N . GLY A 1 199 ? -6.741 -10.840 6.316 1.00 84.38 199 GLY A N 1
ATOM 1450 C CA . GLY A 1 199 ? -7.197 -10.018 7.436 1.00 84.38 199 GLY A CA 1
ATOM 1451 C C . GLY A 1 199 ? -7.320 -10.818 8.726 1.00 84.38 199 GLY A C 1
ATOM 1452 O O . GLY A 1 199 ? -7.315 -12.049 8.719 1.00 84.38 199 GLY A O 1
ATOM 1453 N N . THR A 1 200 ? -7.442 -10.115 9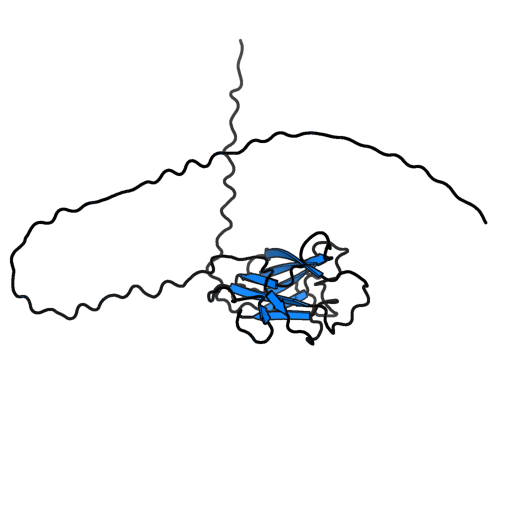.849 1.00 82.06 200 THR A N 1
ATOM 1454 C CA . THR A 1 200 ? -7.683 -10.760 11.152 1.00 82.06 200 THR A CA 1
ATOM 1455 C C . THR A 1 200 ? -9.172 -10.854 11.488 1.00 82.06 200 THR A C 1
ATOM 1457 O O . THR A 1 200 ? -9.529 -11.333 12.560 1.00 82.06 200 THR A O 1
ATOM 1460 N N . GLY A 1 201 ? -10.052 -10.407 10.582 1.00 70.31 201 GLY A N 1
ATOM 1461 C CA . GLY A 1 201 ? -11.502 -10.476 10.748 1.00 70.31 201 GLY A CA 1
ATOM 1462 C C . GLY A 1 201 ? -12.099 -9.403 11.655 1.00 70.31 201 GLY A C 1
ATOM 1463 O O . GLY A 1 201 ? -13.312 -9.383 11.834 1.00 70.31 201 GLY A O 1
ATOM 1464 N N . ALA A 1 202 ? -11.295 -8.466 12.165 1.00 66.44 202 ALA A N 1
ATOM 1465 C CA . ALA A 1 202 ? -11.780 -7.301 12.909 1.00 66.44 202 ALA A CA 1
ATOM 1466 C C . ALA A 1 202 ? -12.292 -6.176 11.987 1.00 66.44 202 ALA A C 1
ATOM 1468 O O . ALA A 1 202 ? -12.283 -5.006 12.365 1.00 66.44 202 ALA A O 1
ATOM 1469 N N . ALA A 1 203 ? -12.719 -6.516 10.766 1.00 61.41 203 ALA A N 1
ATOM 1470 C CA . ALA A 1 203 ? -13.381 -5.581 9.874 1.00 61.41 203 ALA A CA 1
ATOM 1471 C C . ALA A 1 203 ? -14.646 -5.069 10.569 1.00 61.41 203 ALA A C 1
ATOM 1473 O O . ALA A 1 203 ? -15.659 -5.768 10.629 1.00 61.41 203 ALA A O 1
ATOM 1474 N N . ASN A 1 204 ? -14.593 -3.846 11.096 1.00 53.09 204 ASN A N 1
ATOM 1475 C CA . ASN A 1 204 ? -15.807 -3.160 11.494 1.00 53.09 204 ASN A CA 1
ATOM 1476 C C . ASN A 1 204 ? -16.701 -3.100 10.256 1.00 53.09 204 ASN A C 1
ATOM 1478 O O . ASN A 1 204 ? -16.263 -2.658 9.189 1.00 53.09 204 ASN A O 1
ATOM 1482 N N . THR A 1 205 ? -17.907 -3.647 10.420 1.00 47.56 205 THR A N 1
ATOM 1483 C CA . THR A 1 205 ? -19.056 -3.640 9.510 1.00 47.56 205 THR A CA 1
ATOM 1484 C C . THR A 1 205 ? -18.857 -2.649 8.383 1.00 47.56 205 THR A C 1
ATOM 1486 O O . THR A 1 205 ? -18.797 -1.449 8.646 1.00 47.56 205 THR A O 1
ATOM 1489 N N . VAL A 1 206 ? -18.710 -3.179 7.163 1.00 45.91 206 VAL A N 1
ATOM 1490 C CA . VAL A 1 206 ? -18.681 -2.448 5.893 1.00 45.91 206 VAL A CA 1
ATOM 1491 C C . VAL A 1 206 ? -19.409 -1.121 6.073 1.00 45.91 206 VAL A C 1
ATOM 1493 O O . VAL A 1 206 ? -20.636 -1.109 6.182 1.00 45.91 206 VAL A O 1
ATOM 1496 N N . VAL A 1 207 ? -18.658 -0.013 6.155 1.00 46.56 207 VAL A N 1
ATOM 1497 C CA . VAL A 1 207 ? -19.238 1.309 5.929 1.00 46.56 207 VAL A CA 1
ATOM 1498 C C . VAL A 1 207 ? -19.766 1.194 4.515 1.00 46.56 207 VAL A C 1
ATOM 1500 O O . VAL A 1 207 ? -18.997 1.218 3.554 1.00 46.56 207 VAL A O 1
ATOM 1503 N N . THR A 1 208 ? -21.056 0.874 4.412 1.00 44.09 208 THR A N 1
ATOM 1504 C CA . THR A 1 208 ? -21.740 0.720 3.138 1.00 44.09 208 THR A CA 1
ATOM 1505 C C . THR A 1 208 ? -21.420 2.010 2.412 1.00 44.09 208 THR A C 1
ATOM 1507 O O . THR A 1 208 ? -21.662 3.063 3.011 1.00 44.09 208 THR A O 1
ATOM 1510 N N . PRO A 1 209 ? -20.764 1.961 1.235 1.00 45.78 209 PRO A N 1
ATOM 1511 C CA . PRO A 1 209 ? -20.375 3.176 0.542 1.00 45.78 209 PRO A CA 1
ATOM 1512 C C . PRO A 1 209 ? -21.630 4.023 0.487 1.00 45.78 209 PRO A C 1
ATOM 1514 O O . PRO A 1 209 ? -22.638 3.527 -0.021 1.00 45.78 209 PRO A O 1
ATOM 1517 N N . THR A 1 210 ? -21.597 5.204 1.120 1.00 42.59 210 THR A N 1
ATOM 1518 C CA . THR A 1 210 ? -22.727 6.132 1.160 1.00 42.59 210 THR A CA 1
ATOM 1519 C C . THR A 1 210 ? -23.269 6.150 -0.247 1.00 42.59 210 THR A C 1
ATOM 1521 O O . THR A 1 210 ? -22.548 6.586 -1.150 1.00 42.59 210 THR A O 1
ATOM 1524 N N . GLN A 1 211 ? -24.444 5.536 -0.450 1.00 41.03 211 GLN A N 1
ATOM 1525 C CA . GLN A 1 211 ? -25.019 5.428 -1.778 1.00 41.03 211 GLN A CA 1
ATOM 1526 C C . GLN A 1 211 ? -24.981 6.839 -2.313 1.00 41.03 211 GLN A C 1
ATOM 1528 O O . GLN A 1 211 ? -25.463 7.762 -1.653 1.00 41.03 211 GLN A O 1
ATOM 1533 N N . LYS A 1 212 ? -24.275 7.010 -3.431 1.00 44.03 212 LYS A N 1
ATOM 1534 C CA . LYS A 1 212 ? -24.221 8.272 -4.141 1.00 44.03 212 LYS A CA 1
ATOM 1535 C C . LYS A 1 212 ? -25.683 8.650 -4.310 1.00 44.03 212 LYS A C 1
ATOM 1537 O O . LYS A 1 212 ? -26.385 7.943 -5.024 1.00 44.03 212 LYS A O 1
ATOM 1542 N N . VAL A 1 213 ? -26.151 9.628 -3.534 1.00 51.62 213 VAL A N 1
ATOM 1543 C CA . VAL A 1 213 ? -27.542 10.062 -3.577 1.00 51.62 213 VAL A CA 1
ATOM 1544 C C . VAL A 1 213 ? -27.723 10.503 -5.015 1.00 51.62 213 VAL A C 1
ATOM 1546 O O . VAL A 1 213 ? -27.116 11.487 -5.437 1.00 51.62 213 VAL A O 1
ATOM 1549 N N . GLU A 1 214 ? -28.404 9.678 -5.807 1.00 53.00 214 GLU A N 1
ATOM 1550 C CA . GLU A 1 214 ? -28.821 10.067 -7.138 1.00 53.00 214 GLU A CA 1
ATOM 1551 C C . GLU A 1 214 ? -29.693 11.291 -6.920 1.00 53.00 214 GLU A C 1
ATOM 1553 O O . GLU A 1 214 ? -30.754 11.205 -6.301 1.00 53.00 214 GLU A O 1
ATOM 1558 N N . ASP A 1 215 ? -29.171 12.444 -7.338 1.00 54.78 215 ASP A N 1
ATOM 1559 C CA . ASP A 1 215 ? -29.928 13.681 -7.396 1.00 54.78 215 ASP A CA 1
ATOM 1560 C C . ASP A 1 215 ? -31.232 13.352 -8.133 1.00 54.78 215 ASP A C 1
ATOM 1562 O O . ASP A 1 215 ? -31.168 12.918 -9.293 1.00 54.78 215 ASP A O 1
ATOM 1566 N N . PRO A 1 216 ? -32.407 13.471 -7.488 1.00 58.16 216 PRO A N 1
ATOM 1567 C CA . PRO A 1 216 ? -33.660 13.211 -8.163 1.00 58.16 216 PRO A CA 1
ATOM 1568 C C . PRO A 1 216 ? -33.733 14.164 -9.350 1.00 58.16 216 PRO A C 1
ATOM 1570 O O . PRO A 1 216 ? -33.701 15.387 -9.198 1.00 58.16 216 PRO A O 1
ATOM 1573 N N . GLN A 1 217 ? -33.757 13.563 -10.539 1.00 58.69 217 GLN A N 1
ATOM 1574 C CA . GLN A 1 217 ? -33.800 14.247 -11.816 1.00 58.69 217 GLN A CA 1
ATOM 1575 C C . GLN A 1 217 ? -34.794 15.404 -11.758 1.00 58.69 217 GLN A C 1
ATOM 1577 O O . GLN A 1 217 ? -35.980 15.227 -11.477 1.00 58.69 217 GLN A O 1
ATOM 1582 N N . HIS A 1 218 ? -34.276 16.592 -12.051 1.00 57.62 218 HIS A N 1
ATOM 1583 C CA . HIS A 1 218 ? -35.048 17.780 -12.359 1.00 57.62 218 HIS A CA 1
ATOM 1584 C C . HIS A 1 218 ? -35.962 17.446 -13.549 1.00 57.62 218 HIS A C 1
ATOM 1586 O O . HIS A 1 218 ? -35.541 17.473 -14.707 1.00 57.62 218 HIS A O 1
ATOM 1592 N N . ALA A 1 219 ? -37.201 17.048 -13.262 1.00 55.28 219 ALA A N 1
ATOM 1593 C CA . ALA A 1 219 ? -38.225 16.857 -14.272 1.00 55.28 219 ALA A CA 1
ATOM 1594 C C . ALA A 1 219 ? -38.499 18.221 -14.917 1.00 55.28 219 ALA A C 1
ATOM 1596 O O . ALA A 1 219 ? -39.062 19.115 -14.286 1.00 55.28 219 ALA A O 1
ATOM 1597 N N . SER A 1 220 ? -38.058 18.396 -16.164 1.00 67.50 220 SER A N 1
ATOM 1598 C CA . SER A 1 220 ? -38.449 19.551 -16.970 1.00 67.50 220 SER A CA 1
ATOM 1599 C C . SER A 1 220 ? -39.958 19.493 -17.221 1.00 67.50 220 SER A C 1
ATOM 1601 O O . SER A 1 220 ? -40.433 18.482 -17.749 1.00 67.50 220 SER A O 1
ATOM 1603 N N . PRO A 1 221 ? -40.730 20.539 -16.882 1.00 66.44 221 PRO A N 1
ATOM 1604 C CA . PRO A 1 221 ? -42.118 20.623 -17.303 1.00 66.44 221 PRO A CA 1
ATOM 1605 C C . PRO A 1 221 ? -42.160 20.773 -18.827 1.00 66.44 221 PRO A C 1
ATOM 1607 O O . PRO A 1 221 ? -41.532 21.658 -19.402 1.00 66.44 221 PRO A O 1
ATOM 1610 N N . SER A 1 222 ? -42.874 19.862 -19.485 1.00 64.31 222 SER A N 1
ATOM 1611 C CA . SER A 1 222 ? -43.179 19.970 -20.910 1.00 64.31 222 SER A CA 1
ATOM 1612 C C . SER A 1 222 ? -44.240 21.049 -21.100 1.00 64.31 222 SER A C 1
ATOM 1614 O O . SER A 1 222 ? -45.393 20.862 -20.706 1.00 64.31 222 SER A O 1
ATOM 1616 N N . ASP A 1 223 ? -43.851 22.172 -21.699 1.00 64.19 223 ASP A N 1
ATOM 1617 C CA . ASP A 1 223 ? -44.782 23.200 -22.150 1.00 64.19 223 ASP A CA 1
ATOM 1618 C C . ASP A 1 223 ? -45.715 22.622 -23.221 1.00 64.19 223 ASP A C 1
ATOM 1620 O O . ASP A 1 223 ? -45.299 22.227 -24.310 1.00 64.19 223 ASP A O 1
ATOM 1624 N N . THR A 1 224 ? -47.003 22.572 -22.890 1.00 66.06 224 THR A N 1
ATOM 1625 C CA . THR A 1 224 ? -48.086 22.304 -23.837 1.00 66.06 224 THR A CA 1
ATOM 1626 C C . THR A 1 224 ? -48.623 23.648 -24.314 1.00 66.06 224 THR A C 1
ATOM 1628 O O . THR A 1 224 ? -49.321 24.331 -23.566 1.00 66.06 224 THR A O 1
ATOM 1631 N N . VAL A 1 225 ? -48.315 24.031 -25.552 1.00 66.81 225 VAL A N 1
ATOM 1632 C CA . VAL A 1 225 ? -48.947 25.176 -26.223 1.00 66.81 225 VAL A CA 1
ATOM 1633 C C . VAL A 1 225 ? -50.022 24.646 -27.174 1.00 66.81 225 VAL A C 1
ATOM 1635 O O . VAL A 1 225 ? -49.761 23.741 -27.966 1.00 66.81 225 VAL A O 1
ATOM 1638 N N . ARG A 1 226 ? -51.237 25.184 -27.018 1.00 67.94 226 ARG A N 1
ATOM 1639 C CA . ARG A 1 226 ? -52.402 24.991 -27.893 1.00 67.94 226 ARG A CA 1
ATOM 1640 C C . ARG A 1 226 ? -52.331 25.891 -29.118 1.00 67.94 226 ARG A C 1
ATOM 1642 O O . ARG A 1 226 ? -51.815 27.019 -28.965 1.00 67.94 226 ARG A O 1
#

pLDDT: mean 79.09, std 19.13, range [38.94, 98.56]

Secondary structure (DSSP, 8-state):
--------------------PPP------------------------------------PPPS--EE-TTEEEPS-PPPSBTTBEEEEE-TTSTTEEESSSPPP--TTEEEEEEE-TT---S--SS-EEEEEEEEETTEEEEEEEEPPTTS----EEEEEPPPTT-EEEEEESSTT--TT-B-TT-B-TTSSPEEEEE--S---S---------------------

Sequence (226 aa):
MCDALAVRKLIAIAALAALVTPACKASVNVNAKAKVDEPQEEVANAPAPQEELNPPPQATQTDYFGVARGLSLVPGRPAVCSCVAAAYGYPGDEAFKWRGVPPKVANDALVVAIGTNGVPCDKQGPGPSIHAIDRDGEDVIVVLEEWNQARPQALGAIIPNPGANGHIYLRGHDKKTIYGHPAGAGAGPHGRWCRIGQGTGAANTVVTPTQKVEDPQHASPSDTVR

Foldseek 3Di:
DDDDDDDDDDDDDDDDDDDDDDDDDDDDPDPDPDDDDDDDDDDDDDDDPPPPPPPDPPQDAFPDWKFDQQKAFDADAEDLAAQKDKDKAAQPDPRIGGPPDGDDHTLQKMKMFMDNHVYDHPDDAPDKAFDIWDDDQQEIEGEIEGDDPVDRGGGMIIHGFGACAYFYWYAYPDPVGRPRAGDPPQQDVPNGTRTDGHGNRPNDPPPPPPPPPPPPDPPDDDDDDD

Radius of gyration: 27.52 Å; chains: 1; bounding box: 74×50×100 Å